Protein AF-A0A060M2L9-F1 (afdb_monomer)

Foldseek 3Di:
DDDFPKDWDKDWDADPQQRKIKMWIWIDTPPDTDIWIKIKDAPSSVVDDLVSCVVPVVVSVVVLLVVLCCVPVVDDQGMEMETEDDDPVLLPDPCNLVVVLVVLLVCVVVVHDKYKYKAWQPDVCSVSVVVSLVVVQWDWDQSDPVRNTITMTMHPDSPPNLVAHPDPLSVQLSVCVVVVNPLVFWFKKWWKKKAQAPVLQVVLCVLLVVVPWDWDWDQDPVVRIIIITTIDTDGSYPVGVVVVLVVSCVSSVVGPMDGDDMDTDDD

pLDDT: mean 82.18, std 11.87, range [34.0, 98.31]

Secondary structure (DSSP, 8-state):
-PPP--EEEEEEEE-TTT--EEEEEEEEETTEEEEEEEEEEEGGGGGS-GGGGTT-HHHHHHHHHHHHHHHHH----SEEEEE----HHHHTSTTHHHHHHHHHHHHHHTT--EEEEEEETTSTTHHHHHHHHHHTTEEEEE-TTTSTTEEEEEESS-----SS-SSHHHHHHHHHHHTT--TTSEEEEEEEEEESSHHHHHHHHHHHHHTT-EEEEEEETTTTEEEEEEEEEEE--HHHHHHHHHHHHHHHTTTT-EEEEEEE---

Organism: NCBI:txid1246626

InterPro domains:
  IPR009671 Regulator of ribonuclease activity B domain [PF06877] (167-263)
  IPR036701 RraB-like superfamily [G3DSA:3.30.70.970] (156-267)
  IPR036701 RraB-like superfamily [SSF89946] (154-266)

Nearest PDB structures (foldseek):
  7bfe-assembly1_E  TM=6.883E-01  e=8.509E-02  Thermus thermophilus HB8
  7b90-assembly1_E  TM=7.494E-01  e=2.124E-01  Thermus thermophilus HB8
  8q87-assembly1_A  TM=5.266E-01  e=3.822E-02  Gallus gallus
  8y0w-assembly1_CB  TM=4.767E-01  e=1.199E-01  Homo sapiens
  7r2z-assembly1_B  TM=3.765E-01  e=8.377E-01  Synechocystis sp. PCC 6803

Mean predicted aligned error: 13.53 Å

Solvent-accessible surface area (backbone atoms only — not comparable to full-atom values): 15218 Å² total; per-residue (Å²): 130,84,77,78,83,66,45,78,47,75,51,76,48,68,40,90,88,60,67,39,32,40,32,36,36,40,37,39,50,103,85,50,77,46,77,44,58,35,37,40,44,47,48,70,43,77,73,51,64,70,77,81,35,65,94,36,61,78,57,43,56,53,48,52,54,49,54,50,48,40,70,75,64,78,54,88,69,66,30,37,36,38,34,56,74,77,57,57,77,52,69,70,38,86,59,40,63,60,49,53,53,53,49,53,42,51,36,52,76,68,68,48,74,35,50,36,36,43,45,39,68,80,43,75,62,34,68,61,49,49,52,54,41,44,76,65,47,28,48,83,41,79,47,62,90,85,45,82,47,44,34,41,32,35,44,86,49,76,69,73,71,66,87,40,59,102,46,76,68,20,51,53,53,38,52,43,46,76,72,67,48,69,60,89,46,67,36,50,30,37,36,36,35,42,17,72,35,74,70,40,38,62,51,49,45,57,55,46,39,74,74,66,32,50,67,48,80,46,74,39,83,88,78,66,32,23,40,32,45,37,32,40,78,42,57,75,41,67,70,51,52,55,48,53,53,50,53,52,48,67,78,33,65,90,49,72,55,44,80,77,53,71,51,66,74,77,134

Radius of gyration: 25.02 Å; Cα contacts (8 Å, |Δi|>4): 419; chains: 1; bounding box: 54×38×75 Å

Sequence (267 aa):
MERSKQVFSYKTEVDPETEIIYGHVTMMTDRKAADVPYYVISDEVFAVDEDSFADKPGVNDLLGMLEFFYTESDRLLDTVVVFPQMRDDLIRMETFSDWLQQWQRYFYLSNVKDIGFIVSHTQPESERFCMILEELGFEEMLSSEEEQQSFYFYNVTYITPVDFPNDDDGAVLQSLKDSGVDMSKPREVEFILLCPNRRSARKVAKLVELEGYEVDVDEDEEHEEFVLVCKKVIHLTHAEIVKHQHDLEEITARYEVKIDGWGAMVD

Structure (mmCIF, N/CA/C/O backbone):
data_AF-A0A060M2L9-F1
#
_entry.id   AF-A0A060M2L9-F1
#
loop_
_atom_site.group_PDB
_atom_site.id
_atom_site.type_symbol
_atom_site.label_atom_id
_atom_site.label_alt_id
_atom_site.label_comp_id
_atom_site.label_asym_id
_atom_site.label_entity_id
_atom_site.label_seq_id
_atom_site.pdbx_PDB_ins_code
_atom_site.Cartn_x
_atom_site.Cartn_y
_atom_site.Cartn_z
_atom_site.occupancy
_atom_site.B_iso_or_equiv
_atom_site.auth_seq_id
_atom_site.auth_comp_id
_atom_site.auth_asym_id
_atom_site.auth_atom_id
_atom_site.pdbx_PDB_model_num
ATOM 1 N N . MET A 1 1 ? -13.336 19.118 8.382 1.00 34.00 1 MET A N 1
ATOM 2 C CA . MET A 1 1 ? -12.972 19.431 6.986 1.00 34.00 1 MET A CA 1
ATOM 3 C C . MET A 1 1 ? -13.048 18.102 6.260 1.00 34.00 1 MET A C 1
ATOM 5 O O . MET A 1 1 ? -12.279 17.222 6.616 1.00 34.00 1 MET A O 1
ATOM 9 N N . GLU A 1 2 ? -14.061 17.877 5.418 1.00 36.84 2 GLU A N 1
ATOM 10 C CA . GLU A 1 2 ? -14.190 16.605 4.687 1.00 36.84 2 GLU A CA 1
ATOM 11 C C . GLU A 1 2 ? -12.922 16.395 3.853 1.00 36.84 2 GLU A C 1
ATOM 13 O O . GLU A 1 2 ? -12.545 17.281 3.082 1.00 36.84 2 GLU A O 1
ATOM 18 N N . ARG A 1 3 ? -12.229 15.262 4.039 1.00 45.19 3 ARG A N 1
ATOM 19 C CA . ARG A 1 3 ? -11.152 14.859 3.129 1.00 45.19 3 ARG A CA 1
ATOM 20 C C . ARG A 1 3 ? -11.783 14.762 1.737 1.00 45.19 3 ARG A C 1
ATOM 22 O O . ARG A 1 3 ? -12.725 13.993 1.552 1.00 45.19 3 ARG A O 1
ATOM 29 N N . SER A 1 4 ? -11.310 15.579 0.792 1.00 51.75 4 SER A N 1
ATOM 30 C CA . SER A 1 4 ? -11.685 15.476 -0.623 1.00 51.75 4 SER A CA 1
ATOM 31 C C . SER A 1 4 ? -11.601 14.011 -1.040 1.00 51.75 4 SER A C 1
ATOM 33 O O . SER A 1 4 ? -10.583 13.351 -0.814 1.00 51.75 4 SER A O 1
ATOM 35 N N . LYS A 1 5 ? -12.698 13.481 -1.585 1.00 55.41 5 LYS A N 1
ATOM 36 C CA . LYS A 1 5 ? -12.791 12.079 -1.979 1.00 55.41 5 LYS A CA 1
ATOM 37 C C . LYS A 1 5 ? -12.033 11.914 -3.295 1.00 55.41 5 LYS A C 1
ATOM 39 O O . LYS A 1 5 ? -12.606 12.047 -4.371 1.00 55.41 5 LYS A O 1
ATOM 44 N N . GLN A 1 6 ? -10.728 11.696 -3.191 1.00 64.69 6 GLN A N 1
ATOM 45 C CA . GLN A 1 6 ? -9.869 11.387 -4.329 1.00 64.69 6 GLN A CA 1
ATOM 46 C C . GLN A 1 6 ? -10.270 10.021 -4.887 1.00 64.69 6 GLN A C 1
ATOM 48 O O . GLN A 1 6 ? -10.482 9.072 -4.130 1.00 64.69 6 GLN A O 1
ATOM 53 N N . VAL A 1 7 ? -10.414 9.929 -6.207 1.00 68.38 7 VAL A N 1
ATOM 54 C CA . VAL A 1 7 ? -10.809 8.685 -6.876 1.00 68.38 7 VAL A CA 1
ATOM 55 C C . VAL A 1 7 ? -9.737 8.308 -7.879 1.00 68.38 7 VAL A C 1
ATOM 57 O O . VAL A 1 7 ? -9.391 9.103 -8.751 1.00 68.38 7 VAL A O 1
ATOM 60 N N . PHE A 1 8 ? -9.249 7.078 -7.764 1.00 71.44 8 PHE A N 1
ATOM 61 C CA . PHE A 1 8 ? -8.336 6.469 -8.719 1.00 71.44 8 PHE A CA 1
ATOM 62 C C . PHE A 1 8 ? -9.098 5.454 -9.565 1.00 71.44 8 PHE A C 1
ATOM 64 O O . PHE A 1 8 ? -9.900 4.673 -9.054 1.00 71.44 8 PHE A O 1
ATOM 71 N N . SER A 1 9 ? -8.841 5.463 -10.864 1.00 76.19 9 SER A N 1
ATOM 72 C CA . SER A 1 9 ? -9.321 4.454 -11.807 1.00 76.19 9 SER A CA 1
ATOM 73 C C . SER A 1 9 ? -8.191 4.083 -12.753 1.00 76.19 9 SER A C 1
ATOM 75 O O . SER A 1 9 ? -7.245 4.852 -12.897 1.00 76.19 9 SER A O 1
ATOM 77 N N . TYR A 1 10 ? -8.261 2.911 -13.376 1.00 79.06 10 TYR A N 1
ATOM 78 C CA . TYR A 1 10 ? -7.225 2.457 -14.294 1.00 79.06 10 TYR A CA 1
ATOM 79 C C . TYR A 1 10 ? -7.822 1.859 -15.564 1.00 79.06 10 TYR A C 1
ATOM 81 O O . TYR A 1 10 ? -8.933 1.324 -15.565 1.00 79.06 10 TYR A O 1
ATOM 89 N N . LYS A 1 11 ? -7.061 1.960 -16.651 1.00 79.62 11 LYS A N 1
ATOM 90 C CA . LYS A 1 11 ? -7.340 1.334 -17.942 1.00 79.62 11 LYS A CA 1
ATOM 91 C C . LYS A 1 11 ? -6.069 0.667 -18.450 1.00 79.62 11 LYS A C 1
ATOM 93 O O . LYS A 1 11 ? -4.979 1.171 -18.203 1.00 79.62 11 LYS A O 1
ATOM 98 N N . THR A 1 12 ? -6.222 -0.426 -19.184 1.00 85.19 12 THR A N 1
ATOM 99 C CA . THR A 1 12 ? -5.111 -1.231 -19.693 1.00 85.19 12 THR A CA 1
ATOM 100 C C . THR A 1 12 ? -5.370 -1.648 -21.136 1.00 85.19 12 THR A C 1
ATOM 102 O O . THR A 1 12 ? -6.512 -1.931 -21.504 1.00 85.19 12 THR A O 1
ATOM 105 N N . GLU A 1 13 ? -4.314 -1.689 -21.938 1.00 84.88 13 GLU A N 1
ATOM 106 C CA . GLU A 1 13 ? -4.274 -2.158 -23.321 1.00 84.88 13 GLU A CA 1
ATOM 107 C C . GLU A 1 13 ? -3.021 -3.034 -23.504 1.00 84.88 13 GLU A C 1
ATOM 109 O O . GLU A 1 13 ? -2.015 -2.837 -22.825 1.00 84.88 13 GLU A O 1
ATOM 114 N N . VAL A 1 14 ? -3.095 -4.030 -24.388 1.00 85.38 14 VAL A N 1
ATOM 115 C CA . VAL A 1 14 ? -1.991 -4.962 -24.664 1.00 85.38 14 VAL A CA 1
ATOM 116 C C . VAL A 1 14 ? -1.534 -4.745 -26.093 1.00 85.38 14 VAL A C 1
ATOM 118 O O . VAL A 1 14 ? -2.365 -4.743 -27.006 1.00 85.38 14 VAL A O 1
ATOM 121 N N . ASP A 1 15 ? -0.232 -4.565 -26.282 1.00 82.12 15 ASP A N 1
ATOM 122 C CA . ASP A 1 15 ? 0.363 -4.553 -27.606 1.00 82.12 15 ASP A CA 1
ATOM 123 C C . ASP A 1 15 ? 0.435 -5.986 -28.156 1.00 82.12 15 ASP A C 1
ATOM 125 O O . ASP A 1 15 ? 1.057 -6.845 -27.535 1.00 82.12 15 ASP A O 1
ATOM 129 N N . PRO A 1 16 ? -0.211 -6.291 -29.291 1.00 79.06 16 PRO A N 1
ATOM 130 C CA . PRO A 1 16 ? -0.283 -7.658 -29.795 1.00 79.06 16 PRO A CA 1
ATOM 131 C C . PRO A 1 16 ? 1.017 -8.152 -30.443 1.00 79.06 16 PRO A C 1
ATOM 133 O O . PRO A 1 16 ? 1.130 -9.350 -30.686 1.00 79.06 16 PRO A O 1
ATOM 136 N N . GLU A 1 17 ? 1.950 -7.261 -30.788 1.00 79.94 17 GLU A N 1
ATOM 137 C CA . GLU A 1 17 ? 3.222 -7.628 -31.422 1.00 79.94 17 GLU A CA 1
ATOM 138 C C . GLU A 1 17 ? 4.310 -7.855 -30.380 1.00 79.94 17 GLU A C 1
ATOM 140 O O . GLU A 1 17 ? 5.119 -8.767 -30.523 1.00 79.94 17 GLU A O 1
ATOM 145 N N . THR A 1 18 ? 4.311 -7.034 -29.331 1.00 82.00 18 THR A N 1
ATOM 146 C CA . THR A 1 18 ? 5.383 -7.031 -28.332 1.00 82.00 18 THR A CA 1
ATOM 147 C C . THR A 1 18 ? 4.952 -7.584 -26.979 1.00 82.00 18 THR A C 1
ATOM 149 O O . THR A 1 18 ? 5.775 -7.656 -26.077 1.00 82.00 18 THR A O 1
ATOM 152 N N . GLU A 1 19 ? 3.660 -7.880 -26.803 1.00 82.31 19 GLU A N 1
ATOM 153 C CA . GLU A 1 19 ? 3.019 -8.318 -25.551 1.00 82.31 19 GLU A CA 1
ATOM 154 C C . GLU A 1 19 ? 3.192 -7.359 -24.359 1.00 82.31 19 GLU A C 1
ATOM 156 O O . GLU A 1 19 ? 2.760 -7.644 -23.241 1.00 82.31 19 GLU A O 1
ATOM 161 N N . ILE A 1 20 ? 3.730 -6.160 -24.609 1.00 86.38 20 ILE A N 1
ATOM 162 C CA . ILE A 1 20 ? 3.816 -5.096 -23.611 1.00 86.38 20 ILE A CA 1
ATOM 163 C C . ILE A 1 20 ? 2.404 -4.677 -23.238 1.00 86.38 20 ILE A C 1
ATOM 165 O O . ILE A 1 20 ? 1.577 -4.329 -24.086 1.00 86.38 20 ILE A O 1
ATOM 169 N N . ILE A 1 21 ? 2.151 -4.640 -21.939 1.00 86.38 21 ILE A N 1
ATOM 170 C CA . ILE A 1 21 ? 0.915 -4.100 -21.406 1.00 86.38 21 ILE A CA 1
ATOM 171 C C . ILE A 1 21 ? 1.163 -2.636 -21.078 1.00 86.38 21 ILE A C 1
ATOM 173 O O . ILE A 1 21 ? 2.023 -2.315 -20.263 1.00 86.38 21 ILE A O 1
ATOM 177 N N . TYR A 1 22 ? 0.383 -1.739 -21.663 1.00 85.56 22 TYR A N 1
ATOM 178 C CA . TYR A 1 22 ? 0.397 -0.331 -21.290 1.00 85.56 22 TYR A CA 1
ATOM 179 C C . TYR A 1 22 ? -0.933 0.033 -20.636 1.00 85.56 22 TYR A C 1
ATOM 181 O O . TYR A 1 22 ? -2.006 -0.434 -21.024 1.00 85.56 22 TYR A O 1
ATOM 189 N N . GLY A 1 23 ? -0.879 0.875 -19.618 1.00 84.19 23 GLY A N 1
ATOM 190 C CA . GLY A 1 23 ? -2.072 1.355 -18.959 1.00 84.19 23 GLY A CA 1
ATOM 191 C C . GLY A 1 23 ? -1.963 2.794 -18.510 1.00 84.19 23 GLY A C 1
ATOM 192 O O . GLY A 1 23 ? -0.919 3.434 -18.583 1.00 84.19 23 GLY A O 1
ATOM 193 N N . HIS A 1 24 ? -3.096 3.298 -18.047 1.00 85.00 24 HIS A N 1
ATOM 194 C CA . HIS A 1 24 ? -3.239 4.632 -17.500 1.00 85.00 24 HIS A CA 1
ATOM 195 C C . HIS A 1 24 ? -3.977 4.560 -16.180 1.00 85.00 24 HIS A C 1
ATOM 197 O O . HIS A 1 24 ? -5.050 3.959 -16.104 1.00 85.00 24 HIS A O 1
ATOM 203 N N . VAL A 1 25 ? -3.431 5.220 -15.168 1.00 83.00 25 VAL A N 1
ATOM 204 C CA . VAL A 1 25 ? -4.130 5.533 -13.928 1.00 83.00 25 VAL A CA 1
ATOM 205 C C . VAL A 1 25 ? -4.704 6.929 -14.053 1.00 83.00 25 VAL A C 1
ATOM 207 O O . VAL A 1 25 ? -3.962 7.905 -14.099 1.00 83.00 25 VAL A O 1
ATOM 210 N N . THR A 1 26 ? -6.024 7.036 -14.083 1.00 83.31 26 THR A N 1
ATOM 211 C CA . THR A 1 26 ? -6.709 8.321 -14.003 1.00 83.31 26 THR A CA 1
ATOM 212 C C . THR A 1 26 ? -6.986 8.638 -12.543 1.00 83.31 26 THR A C 1
ATOM 214 O O . THR A 1 26 ? -7.772 7.955 -11.876 1.00 83.31 26 THR A O 1
ATOM 217 N N . MET A 1 27 ? -6.369 9.708 -12.059 1.00 79.38 27 MET A N 1
ATOM 218 C CA . MET A 1 27 ? -6.607 10.272 -10.742 1.00 79.38 27 MET A CA 1
ATOM 219 C C . MET A 1 27 ? -7.508 11.499 -10.842 1.00 79.38 27 MET A C 1
ATOM 221 O O . MET A 1 27 ? -7.197 12.472 -11.531 1.00 79.38 27 MET A O 1
ATOM 225 N N . MET A 1 28 ? -8.618 11.469 -10.113 1.00 78.00 28 MET A N 1
ATOM 226 C CA . MET A 1 28 ? -9.571 12.566 -10.011 1.00 78.00 28 MET A CA 1
ATOM 227 C C . MET A 1 28 ? -9.392 13.288 -8.678 1.00 78.00 28 MET A C 1
ATOM 229 O O . MET A 1 28 ? -9.602 12.713 -7.609 1.00 78.00 28 MET A O 1
ATOM 233 N N . THR A 1 29 ? -9.049 14.572 -8.759 1.00 68.44 29 THR A N 1
ATOM 234 C CA . THR A 1 29 ? -9.087 15.515 -7.631 1.00 68.44 29 THR A CA 1
ATOM 235 C C . THR A 1 29 ? -10.236 16.501 -7.819 1.00 68.44 29 THR A C 1
ATOM 237 O O . THR A 1 29 ? -10.730 16.655 -8.938 1.00 68.44 29 THR A O 1
ATOM 240 N N . ASP A 1 30 ? -10.615 17.235 -6.766 1.00 65.06 30 ASP A N 1
ATOM 241 C CA . ASP A 1 30 ? -11.722 18.212 -6.761 1.00 65.06 30 ASP A CA 1
ATOM 242 C C . ASP A 1 30 ? -11.721 19.217 -7.931 1.00 65.06 30 ASP A C 1
ATOM 244 O O . ASP A 1 30 ? -12.729 19.885 -8.170 1.00 65.06 30 ASP A O 1
ATOM 248 N N . ARG A 1 31 ? -10.597 19.386 -8.648 1.00 62.88 31 ARG A N 1
ATOM 249 C CA . ARG A 1 31 ? -10.475 20.366 -9.737 1.00 62.88 31 ARG A CA 1
ATOM 250 C C . ARG A 1 31 ? -9.854 19.858 -11.039 1.00 62.88 31 ARG A C 1
ATOM 252 O O . ARG A 1 31 ? -9.973 20.585 -12.025 1.00 62.88 31 ARG A O 1
ATOM 259 N N . LYS A 1 32 ? -9.205 18.684 -11.086 1.00 73.94 32 LYS A N 1
ATOM 260 C CA . LYS A 1 32 ? -8.559 18.154 -12.307 1.00 73.94 32 LYS A CA 1
ATOM 261 C C . LYS A 1 32 ? -8.421 16.630 -12.300 1.00 73.94 32 LYS A C 1
ATOM 263 O O . LYS A 1 32 ? -8.154 16.035 -11.257 1.00 73.94 32 LYS A O 1
ATOM 268 N N . ALA A 1 33 ? -8.527 16.056 -13.497 1.00 79.75 33 ALA A N 1
ATOM 269 C CA . ALA A 1 33 ? -8.056 14.713 -13.801 1.00 79.75 33 ALA A CA 1
ATOM 270 C C . ALA A 1 33 ? -6.561 14.753 -14.156 1.00 79.75 33 ALA A C 1
ATOM 272 O O . ALA A 1 33 ? -6.089 15.693 -14.813 1.00 79.75 33 ALA A O 1
ATOM 273 N N . ALA A 1 34 ? -5.824 13.738 -13.731 1.00 80.50 34 ALA A N 1
ATOM 274 C CA . ALA A 1 34 ? -4.463 13.487 -14.165 1.00 80.50 34 ALA A CA 1
ATOM 275 C C . ALA A 1 34 ? -4.331 12.026 -14.568 1.00 80.50 34 ALA A C 1
ATOM 277 O O . ALA A 1 34 ? -4.719 11.151 -13.801 1.00 80.50 34 ALA A O 1
ATOM 278 N N . ASP A 1 35 ? -3.783 11.792 -15.755 1.00 82.69 35 ASP A N 1
ATOM 279 C CA . ASP A 1 35 ? -3.464 10.453 -16.226 1.00 82.69 35 ASP A CA 1
ATOM 280 C C . ASP A 1 35 ? -1.982 10.188 -15.991 1.00 82.69 35 ASP A C 1
ATOM 282 O O . ASP A 1 35 ? -1.125 10.998 -16.355 1.00 82.69 35 ASP A O 1
ATOM 286 N N . VAL A 1 36 ? -1.706 9.060 -15.354 1.00 83.88 36 VAL A N 1
ATOM 287 C CA . VAL A 1 36 ? -0.369 8.551 -15.082 1.00 83.88 36 VAL A CA 1
ATOM 288 C C . VAL A 1 36 ? -0.202 7.269 -15.889 1.00 83.88 36 VAL A C 1
ATOM 290 O O . VAL A 1 36 ? -0.881 6.283 -15.589 1.00 83.88 36 VAL A O 1
ATOM 293 N N . PRO A 1 37 ? 0.638 7.258 -16.933 1.00 86.12 37 PRO A N 1
ATOM 294 C CA . PRO A 1 37 ? 0.898 6.035 -17.675 1.00 86.12 37 PRO A CA 1
ATOM 295 C C . PRO A 1 37 ? 1.682 5.032 -16.819 1.00 86.12 37 PRO A C 1
ATOM 297 O O . PRO A 1 37 ? 2.422 5.416 -15.917 1.00 86.12 37 PRO A O 1
ATOM 300 N N . TYR A 1 38 ? 1.523 3.746 -17.113 1.00 88.12 38 TYR A N 1
ATOM 301 C CA . TYR A 1 38 ? 2.351 2.669 -16.578 1.00 88.12 38 TYR A CA 1
ATOM 302 C C . TYR A 1 38 ? 2.526 1.565 -17.626 1.00 88.12 38 TYR A C 1
ATOM 304 O O . TYR A 1 38 ? 1.681 1.406 -18.511 1.00 88.12 38 TYR A O 1
ATOM 312 N N . TYR A 1 39 ? 3.600 0.791 -17.506 1.00 89.25 39 TYR A N 1
ATOM 313 C CA . TYR A 1 39 ? 3.922 -0.326 -18.396 1.00 89.25 39 TYR A CA 1
ATOM 314 C C . TYR A 1 39 ? 4.136 -1.597 -17.582 1.00 89.25 39 TYR A C 1
ATOM 316 O O . TYR A 1 39 ? 4.757 -1.528 -16.530 1.00 89.25 39 TYR A O 1
ATOM 324 N N . VAL A 1 40 ? 3.647 -2.743 -18.052 1.00 87.75 40 VAL A N 1
ATOM 325 C CA . VAL A 1 40 ? 4.000 -4.068 -17.523 1.00 87.75 40 VAL A CA 1
ATOM 326 C C . VAL A 1 40 ? 4.818 -4.789 -18.582 1.00 87.75 40 VAL A C 1
ATOM 328 O O . VAL A 1 40 ? 4.367 -4.936 -19.720 1.00 87.75 40 VAL A O 1
ATOM 331 N N . ILE A 1 41 ? 6.021 -5.198 -18.199 1.00 87.25 41 ILE A N 1
ATOM 332 C CA . ILE A 1 41 ? 7.048 -5.745 -19.082 1.00 87.25 41 ILE A CA 1
ATOM 333 C C . ILE A 1 41 ? 7.472 -7.091 -18.499 1.00 87.25 41 ILE A C 1
ATOM 335 O O . ILE A 1 41 ? 7.954 -7.140 -17.368 1.00 87.25 41 ILE A O 1
ATOM 339 N N . SER A 1 42 ? 7.248 -8.178 -19.233 1.00 84.81 42 SER A N 1
ATOM 340 C CA . SER A 1 42 ? 7.768 -9.507 -18.891 1.00 84.81 42 SER A CA 1
ATOM 341 C C . SER A 1 42 ? 9.172 -9.708 -19.454 1.00 84.81 42 SER A C 1
ATOM 343 O O . SER A 1 42 ? 9.601 -8.989 -20.357 1.00 84.81 42 SER A O 1
ATOM 345 N N . ASP A 1 43 ? 9.875 -10.715 -18.945 1.00 80.12 43 ASP A N 1
ATOM 346 C CA . ASP A 1 43 ? 11.156 -11.164 -19.493 1.00 80.12 43 ASP A CA 1
ATOM 347 C C . ASP A 1 43 ? 11.076 -11.545 -20.984 1.00 80.12 43 ASP A C 1
ATOM 349 O O . ASP A 1 43 ? 12.010 -11.301 -21.748 1.00 80.12 43 ASP A O 1
ATOM 353 N N . GLU A 1 44 ? 9.930 -12.073 -21.420 1.00 81.31 44 GLU A N 1
ATOM 354 C CA . GLU A 1 44 ? 9.644 -12.413 -22.819 1.00 81.31 44 GLU A CA 1
ATOM 355 C C . GLU A 1 44 ? 9.758 -11.207 -23.766 1.00 81.31 44 GLU A C 1
ATOM 357 O O . GLU A 1 44 ? 10.143 -11.376 -24.924 1.00 81.31 44 GLU A O 1
ATOM 362 N N . VAL A 1 45 ? 9.504 -9.986 -23.280 1.00 82.94 45 VAL A N 1
ATOM 363 C CA . VAL A 1 45 ? 9.656 -8.755 -24.075 1.00 82.94 45 VAL A CA 1
ATOM 364 C C . VAL A 1 45 ? 11.115 -8.539 -24.480 1.00 82.94 45 VAL A C 1
ATOM 366 O O . VAL A 1 45 ? 11.368 -8.111 -25.603 1.00 82.94 45 VAL A O 1
ATOM 369 N N . PHE A 1 46 ? 12.082 -8.895 -23.625 1.00 76.94 46 PHE A N 1
ATOM 370 C CA . PHE A 1 46 ? 13.511 -8.787 -23.953 1.00 76.94 46 PHE A CA 1
ATOM 371 C C . PHE A 1 46 ? 13.959 -9.795 -25.024 1.00 76.94 46 PHE A C 1
ATOM 373 O O . PHE A 1 46 ? 15.063 -9.687 -25.549 1.00 76.94 46 PHE A O 1
ATOM 380 N N . ALA A 1 47 ? 13.126 -10.786 -25.365 1.00 79.38 47 ALA A N 1
ATOM 381 C CA . ALA A 1 47 ? 13.391 -11.709 -26.468 1.00 79.38 47 ALA A CA 1
ATOM 382 C C . ALA A 1 47 ? 12.875 -11.197 -27.829 1.00 79.38 47 ALA A C 1
ATOM 384 O O . ALA A 1 47 ? 13.151 -11.823 -28.857 1.00 79.38 47 ALA A O 1
ATOM 385 N N . VAL A 1 48 ? 12.114 -10.097 -27.849 1.00 82.81 48 VAL A N 1
ATOM 386 C CA . VAL A 1 48 ? 11.602 -9.457 -29.068 1.00 82.81 48 VAL A CA 1
ATOM 387 C C . VAL A 1 48 ? 12.697 -8.587 -29.696 1.00 82.81 48 VAL A C 1
ATOM 389 O O . VAL A 1 48 ? 13.478 -7.956 -28.995 1.00 82.81 48 VAL A O 1
ATOM 392 N N . ASP A 1 49 ? 12.761 -8.552 -31.030 1.00 81.25 49 ASP A N 1
ATOM 393 C CA . ASP A 1 49 ? 13.728 -7.722 -31.764 1.00 81.25 49 ASP A CA 1
ATOM 394 C C . ASP A 1 49 ? 13.469 -6.223 -31.513 1.00 81.25 49 ASP A C 1
ATOM 396 O O . ASP A 1 49 ? 12.317 -5.785 -31.620 1.00 81.25 49 ASP A O 1
ATOM 400 N N . GLU A 1 50 ? 14.523 -5.448 -31.225 1.00 77.81 50 GLU A N 1
ATOM 401 C CA . GLU A 1 50 ? 14.471 -3.993 -30.999 1.00 77.81 50 GLU A CA 1
ATOM 402 C C . GLU A 1 50 ? 13.722 -3.240 -32.110 1.00 77.81 50 GLU A C 1
ATOM 404 O O . GLU A 1 50 ? 12.995 -2.282 -31.830 1.00 77.81 50 GLU A O 1
ATOM 409 N N . ASP A 1 51 ? 13.820 -3.699 -33.365 1.00 83.31 51 ASP A N 1
ATOM 410 C CA . ASP A 1 51 ? 13.125 -3.093 -34.508 1.00 83.31 51 ASP A CA 1
ATOM 411 C C . ASP A 1 51 ? 11.591 -3.090 -34.328 1.00 83.31 51 ASP A C 1
ATOM 413 O O . ASP A 1 51 ? 10.895 -2.234 -34.883 1.00 83.31 51 ASP A O 1
ATOM 417 N N . SER A 1 52 ? 11.050 -3.988 -33.496 1.00 82.12 52 SER A N 1
ATOM 418 C CA . SER A 1 52 ? 9.620 -4.053 -33.141 1.00 82.12 52 SER A CA 1
ATOM 419 C C . SER A 1 52 ? 9.156 -2.850 -32.305 1.00 82.12 52 SER A C 1
ATOM 421 O O . SER A 1 52 ? 7.956 -2.591 -32.175 1.00 82.12 52 SER A O 1
ATOM 423 N N . PHE A 1 53 ? 10.100 -2.084 -31.750 1.00 83.81 53 PHE A N 1
ATOM 424 C CA . PHE A 1 53 ? 9.855 -0.888 -30.943 1.00 83.81 53 PHE A CA 1
ATOM 425 C C . PHE A 1 53 ? 10.278 0.409 -31.642 1.00 83.81 53 PHE A C 1
ATOM 427 O O . PHE A 1 53 ? 10.114 1.484 -31.062 1.00 83.81 53 PHE A O 1
ATOM 434 N N . ALA A 1 54 ? 10.764 0.348 -32.888 1.00 82.06 54 ALA A N 1
ATOM 435 C CA . ALA A 1 54 ? 11.332 1.498 -33.598 1.00 82.06 54 ALA A CA 1
ATOM 436 C C . ALA A 1 54 ? 10.373 2.704 -33.702 1.00 82.06 54 ALA A C 1
ATOM 438 O O . ALA A 1 54 ? 10.799 3.856 -33.613 1.00 82.06 54 ALA A O 1
ATOM 439 N N . ASP A 1 55 ? 9.065 2.453 -33.818 1.00 83.44 55 ASP A N 1
ATOM 440 C CA . ASP A 1 55 ? 8.032 3.496 -33.899 1.00 83.44 55 ASP A CA 1
ATOM 441 C C . ASP A 1 55 ? 7.548 4.000 -32.518 1.00 83.44 55 ASP A C 1
ATOM 443 O O . ASP A 1 55 ? 6.658 4.854 -32.434 1.00 83.44 55 ASP A O 1
ATOM 447 N N . LYS A 1 56 ? 8.124 3.496 -31.418 1.00 82.25 56 LYS A N 1
ATOM 448 C CA . LYS A 1 56 ? 7.746 3.793 -30.026 1.00 82.25 56 LYS A CA 1
ATOM 449 C C . LYS A 1 56 ? 8.962 4.282 -29.217 1.00 82.25 56 LYS A C 1
ATOM 451 O O . LYS A 1 56 ? 9.382 3.604 -28.281 1.00 82.25 56 LYS A O 1
ATOM 456 N N . PRO A 1 57 ? 9.505 5.480 -29.504 1.00 76.81 57 PRO A N 1
ATOM 457 C CA . PRO A 1 57 ? 10.754 5.953 -28.899 1.00 76.81 57 PRO A CA 1
ATOM 458 C C . PRO A 1 57 ? 10.724 5.963 -27.365 1.00 76.81 57 PRO A C 1
ATOM 460 O O . PRO A 1 57 ? 11.650 5.471 -26.743 1.00 76.81 57 PRO A O 1
ATOM 463 N N . GLY A 1 58 ? 9.620 6.395 -26.742 1.00 77.69 58 GLY A N 1
ATOM 464 C CA . GLY A 1 58 ? 9.517 6.393 -25.276 1.00 77.69 58 GLY A CA 1
ATOM 465 C C . GLY A 1 58 ? 9.459 4.998 -24.634 1.00 77.69 58 GLY A C 1
ATOM 466 O O . GLY A 1 58 ? 9.783 4.865 -23.460 1.00 77.69 58 GLY A O 1
ATOM 467 N N . VAL A 1 59 ? 9.047 3.967 -25.381 1.00 80.38 59 VAL A N 1
ATOM 468 C CA . VAL A 1 59 ? 9.112 2.566 -24.926 1.00 80.38 59 VAL A CA 1
ATOM 469 C C . VAL A 1 59 ? 10.522 2.022 -25.126 1.00 80.38 59 VAL A C 1
ATOM 471 O O . VAL A 1 59 ? 11.016 1.315 -24.260 1.00 80.38 59 VAL A O 1
ATOM 474 N N . ASN A 1 60 ? 11.179 2.386 -26.229 1.00 81.12 60 ASN A N 1
ATOM 475 C CA . ASN A 1 60 ? 12.559 1.995 -26.493 1.00 81.12 60 ASN A CA 1
ATOM 476 C C . ASN A 1 60 ? 13.516 2.547 -25.422 1.00 81.12 60 ASN A C 1
ATOM 478 O O . ASN A 1 60 ? 14.269 1.787 -24.825 1.00 81.12 60 ASN A O 1
ATOM 482 N N . ASP A 1 61 ? 13.395 3.836 -25.083 1.00 79.38 61 ASP A N 1
ATOM 483 C CA . ASP A 1 61 ? 14.186 4.465 -24.015 1.00 79.38 61 ASP A CA 1
ATOM 484 C C . ASP A 1 61 ? 13.993 3.735 -22.668 1.00 79.38 61 ASP A C 1
ATOM 486 O O . ASP A 1 61 ? 14.948 3.432 -21.958 1.00 79.38 61 ASP A O 1
ATOM 490 N N . LEU A 1 62 ? 12.740 3.402 -22.339 1.00 80.94 62 LEU A N 1
ATOM 491 C CA . LEU A 1 62 ? 12.368 2.636 -21.147 1.00 80.94 62 LEU A CA 1
ATOM 492 C C . LEU A 1 62 ? 13.004 1.234 -21.132 1.00 80.94 62 LEU A C 1
ATOM 494 O O . LEU A 1 62 ? 13.523 0.811 -20.100 1.00 80.94 62 LEU A O 1
ATOM 498 N N . LEU A 1 63 ? 12.949 0.508 -22.251 1.00 82.19 63 LEU A N 1
ATOM 499 C CA . LEU A 1 63 ? 13.516 -0.838 -22.361 1.00 82.19 63 LEU A CA 1
ATOM 500 C C . LEU A 1 63 ? 15.044 -0.818 -22.275 1.00 82.19 63 LEU A C 1
ATOM 502 O O . LEU A 1 63 ? 15.599 -1.657 -21.571 1.00 82.19 63 LEU A O 1
ATOM 506 N N . GLY A 1 64 ? 15.702 0.167 -22.892 1.00 80.50 64 GLY A N 1
ATOM 507 C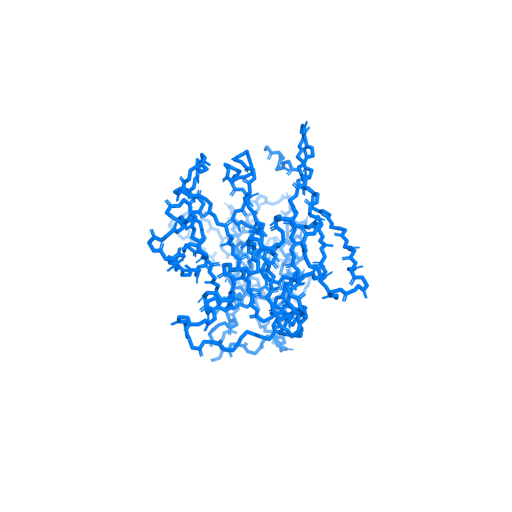 CA . GLY A 1 64 ? 17.151 0.348 -22.785 1.00 80.50 64 GLY A CA 1
ATOM 508 C C . GLY A 1 64 ? 17.607 0.556 -21.337 1.00 80.50 64 GLY A C 1
ATOM 509 O O . GLY A 1 64 ? 18.541 -0.103 -20.880 1.00 80.50 64 GLY A O 1
ATOM 510 N N . MET A 1 65 ? 16.887 1.384 -20.567 1.00 79.38 65 MET A N 1
ATOM 511 C CA . MET A 1 65 ? 17.166 1.571 -19.135 1.00 79.38 65 MET A CA 1
ATOM 512 C C . MET A 1 65 ? 17.015 0.266 -18.333 1.00 79.38 65 MET A C 1
ATOM 514 O O . MET A 1 65 ? 17.822 -0.016 -17.444 1.00 79.38 65 MET A O 1
ATOM 518 N N . LEU A 1 66 ? 15.995 -0.544 -18.637 1.00 78.50 66 LEU A N 1
ATOM 519 C CA . LEU A 1 66 ? 15.764 -1.827 -17.966 1.00 78.50 66 LEU A CA 1
ATOM 520 C C . LEU A 1 66 ? 16.810 -2.888 -18.332 1.00 78.50 66 LEU A C 1
ATOM 522 O O . LEU A 1 66 ? 17.275 -3.607 -17.448 1.00 78.50 66 LEU A O 1
ATOM 526 N N . GLU A 1 67 ? 17.188 -2.990 -19.606 1.00 78.62 67 GLU A N 1
ATOM 527 C CA . GLU A 1 67 ? 18.237 -3.903 -20.074 1.00 78.62 67 GLU A CA 1
ATOM 528 C C . GLU A 1 67 ? 19.582 -3.575 -19.415 1.00 78.62 67 GLU A C 1
ATOM 530 O O . GLU A 1 67 ? 20.299 -4.462 -18.934 1.00 78.62 67 GLU A O 1
ATOM 535 N N . PHE A 1 68 ? 19.902 -2.283 -19.329 1.00 76.69 68 PHE A N 1
ATOM 536 C CA . PHE A 1 68 ? 21.086 -1.811 -18.629 1.00 76.69 68 PHE A CA 1
ATOM 537 C C . PHE A 1 68 ? 21.062 -2.221 -17.152 1.00 76.69 68 PHE A C 1
ATOM 539 O O . PHE A 1 68 ? 22.007 -2.842 -16.659 1.00 76.69 68 PHE A O 1
ATOM 546 N N . PHE A 1 69 ? 19.951 -1.962 -16.458 1.00 74.75 69 PHE A N 1
ATOM 547 C CA . PHE A 1 69 ? 19.766 -2.373 -15.068 1.00 74.75 69 PHE A CA 1
ATOM 548 C C . PHE A 1 69 ? 19.929 -3.892 -14.873 1.00 74.75 69 PHE A C 1
ATOM 550 O O . PHE A 1 69 ? 20.567 -4.335 -13.913 1.00 74.75 69 PHE A O 1
ATOM 557 N N . TYR A 1 70 ? 19.380 -4.701 -15.782 1.00 73.31 70 TYR A N 1
ATOM 558 C CA . TYR A 1 70 ? 19.522 -6.158 -15.759 1.00 73.31 70 TYR A CA 1
ATOM 559 C C . TYR A 1 70 ? 20.995 -6.577 -15.872 1.00 73.31 70 TYR A C 1
ATOM 561 O O . TYR A 1 70 ? 21.456 -7.459 -15.147 1.00 73.31 70 TYR A O 1
ATOM 569 N N . THR A 1 71 ? 21.750 -5.895 -16.736 1.00 75.25 71 THR A N 1
ATOM 570 C CA . THR A 1 71 ? 23.180 -6.144 -16.951 1.00 75.25 71 THR A CA 1
ATOM 571 C C . THR A 1 71 ? 24.029 -5.798 -15.725 1.00 75.25 71 THR A C 1
ATOM 573 O O . THR A 1 71 ? 24.986 -6.512 -15.430 1.00 75.25 71 THR A O 1
ATOM 576 N N . GLU A 1 72 ? 23.706 -4.724 -14.999 1.00 72.06 72 GLU A N 1
ATOM 577 C CA . GLU A 1 72 ? 24.500 -4.286 -13.841 1.00 72.06 72 GLU A CA 1
ATOM 578 C C . GLU A 1 72 ? 24.142 -4.987 -12.525 1.00 72.06 72 GLU A C 1
ATOM 580 O O . GLU A 1 72 ? 25.002 -5.141 -11.655 1.00 72.06 72 GLU A O 1
ATOM 585 N N . SER A 1 73 ? 22.880 -5.384 -12.345 1.00 68.19 73 SER A N 1
ATOM 586 C CA . SER A 1 73 ? 22.382 -5.852 -11.045 1.00 68.19 73 SER A CA 1
ATOM 587 C C . SER A 1 73 ? 22.472 -7.368 -10.828 1.00 68.19 73 SER A C 1
ATOM 589 O O . SER A 1 73 ? 22.188 -7.823 -9.718 1.00 68.19 73 SER A O 1
ATOM 591 N N . ASP A 1 74 ? 22.842 -8.156 -11.848 1.00 65.12 74 ASP A N 1
ATOM 592 C CA . ASP A 1 74 ? 22.759 -9.632 -11.861 1.00 65.12 74 ASP A CA 1
ATOM 593 C C . ASP A 1 74 ? 21.356 -10.172 -11.464 1.00 65.12 74 ASP A C 1
ATOM 595 O O . ASP A 1 74 ? 21.200 -11.339 -11.085 1.00 65.12 74 ASP A O 1
ATOM 599 N N . ARG A 1 75 ? 20.308 -9.334 -11.517 1.00 68.06 75 ARG A N 1
ATOM 600 C CA . ARG A 1 75 ? 18.944 -9.707 -11.117 1.00 68.06 75 ARG A CA 1
ATOM 601 C C . ARG A 1 75 ? 18.194 -10.344 -12.272 1.00 68.06 75 ARG A C 1
ATOM 603 O O . ARG A 1 75 ? 18.239 -9.865 -13.395 1.00 68.06 75 ARG A O 1
ATOM 610 N N . LEU A 1 76 ? 17.434 -11.389 -11.958 1.00 68.31 76 LEU A N 1
ATOM 611 C CA . LEU A 1 76 ? 16.471 -11.988 -12.877 1.00 68.31 76 LEU A CA 1
ATOM 612 C C . LEU A 1 76 ? 15.110 -11.328 -12.635 1.00 68.31 76 LEU A C 1
ATOM 614 O O . LEU A 1 76 ? 14.475 -11.595 -11.617 1.00 68.31 76 LEU A O 1
ATOM 618 N N . LEU A 1 77 ? 14.705 -10.436 -13.537 1.00 72.50 77 LEU A N 1
ATOM 619 C CA . LEU A 1 77 ? 13.380 -9.817 -13.533 1.00 72.50 77 LEU A CA 1
ATOM 620 C C . LEU A 1 77 ? 12.431 -10.688 -14.359 1.00 72.50 77 LEU A C 1
ATOM 622 O O . LEU A 1 77 ? 12.659 -10.854 -15.551 1.00 72.50 77 LEU A O 1
ATOM 626 N N . ASP A 1 78 ? 11.371 -11.224 -13.750 1.00 76.38 78 ASP A N 1
ATOM 627 C CA . ASP A 1 78 ? 10.379 -12.023 -14.493 1.00 76.38 78 ASP A CA 1
ATOM 628 C C . ASP A 1 78 ? 9.263 -11.137 -15.071 1.00 76.38 78 ASP A C 1
ATOM 630 O O . ASP A 1 78 ? 8.761 -11.353 -16.172 1.00 76.38 78 ASP A O 1
ATOM 634 N N . THR A 1 79 ? 8.804 -10.144 -14.301 1.00 79.69 79 THR A N 1
ATOM 635 C CA . THR A 1 79 ? 7.799 -9.170 -14.744 1.00 79.69 79 THR A CA 1
ATOM 636 C C . THR A 1 79 ? 7.906 -7.897 -13.919 1.00 79.69 79 THR A C 1
ATOM 638 O O . THR A 1 79 ? 7.734 -7.930 -12.697 1.00 79.69 79 THR A O 1
ATOM 641 N N . VAL A 1 80 ? 8.123 -6.777 -14.602 1.00 81.81 80 VAL A N 1
ATOM 642 C CA . VAL A 1 80 ? 8.297 -5.450 -14.016 1.00 81.81 80 VAL A CA 1
ATOM 643 C C . VAL A 1 80 ? 7.109 -4.566 -14.357 1.00 81.81 80 VAL A C 1
ATOM 645 O O . VAL A 1 80 ? 6.649 -4.552 -15.499 1.00 81.81 80 VAL A O 1
ATOM 648 N N . VAL A 1 81 ? 6.640 -3.774 -13.395 1.00 85.19 81 VAL A N 1
ATOM 649 C CA . VAL A 1 81 ? 5.766 -2.634 -13.674 1.00 85.19 81 VAL A CA 1
ATOM 650 C C . VAL A 1 81 ? 6.545 -1.338 -13.568 1.00 85.19 81 VAL A C 1
ATOM 652 O O . VAL A 1 81 ? 7.089 -1.046 -12.508 1.00 85.19 81 VAL A O 1
ATOM 655 N N . VAL A 1 82 ? 6.558 -0.545 -14.637 1.00 86.00 82 VAL A N 1
ATOM 656 C CA . VAL A 1 82 ? 7.273 0.729 -14.687 1.00 86.00 82 VAL A CA 1
ATOM 657 C C . VAL A 1 82 ? 6.322 1.911 -14.778 1.00 86.00 82 VAL A C 1
ATOM 659 O O . VAL A 1 82 ? 5.464 1.974 -15.662 1.00 86.00 82 VAL A O 1
ATOM 662 N N . PHE A 1 83 ? 6.525 2.884 -13.892 1.00 84.25 83 PHE A N 1
ATOM 663 C CA . PHE A 1 83 ? 5.919 4.209 -13.986 1.00 84.25 83 PHE A CA 1
ATOM 664 C C . PHE A 1 83 ? 6.949 5.210 -14.518 1.00 84.25 83 PHE A C 1
ATOM 666 O O . PHE A 1 83 ? 7.934 5.491 -13.826 1.00 84.25 83 PHE A O 1
ATOM 673 N N . PRO A 1 84 ? 6.754 5.764 -15.725 1.00 78.81 84 PRO A N 1
ATOM 674 C CA . PRO A 1 84 ? 7.550 6.891 -16.192 1.00 78.81 84 PRO A CA 1
ATOM 675 C C . PRO A 1 84 ? 7.135 8.181 -15.459 1.00 78.81 84 PRO A C 1
ATOM 677 O O . PRO A 1 84 ? 6.157 8.197 -14.709 1.00 78.81 84 PRO A O 1
ATOM 680 N N . GLN A 1 85 ? 7.871 9.265 -15.724 1.00 79.56 85 GLN A N 1
ATOM 681 C CA . GLN A 1 85 ? 7.696 10.619 -15.176 1.00 79.56 85 GLN A CA 1
ATOM 682 C C . GLN A 1 85 ? 6.291 10.934 -14.632 1.00 79.56 85 GLN A C 1
ATOM 684 O O . GLN A 1 85 ? 5.299 11.003 -15.364 1.00 79.56 85 GLN A O 1
ATOM 689 N N . MET A 1 86 ? 6.232 11.197 -13.329 1.00 81.62 86 MET A N 1
ATOM 690 C CA . MET A 1 86 ? 5.022 11.645 -12.644 1.00 81.62 86 MET A CA 1
ATOM 691 C C . MET A 1 86 ? 4.822 13.141 -12.836 1.00 81.62 86 MET A C 1
ATOM 693 O O . MET A 1 86 ? 5.782 13.890 -12.933 1.00 81.62 86 MET A O 1
ATOM 697 N N . ARG A 1 87 ? 3.582 13.626 -12.830 1.00 84.50 87 ARG A N 1
ATOM 698 C CA . ARG A 1 87 ? 3.355 15.077 -12.845 1.00 84.50 87 ARG A CA 1
ATOM 699 C C . ARG A 1 87 ? 3.676 15.702 -11.487 1.00 84.50 87 ARG A C 1
ATOM 701 O O . ARG A 1 87 ? 3.236 15.206 -10.452 1.00 84.50 87 ARG A O 1
ATOM 708 N N . ASP A 1 88 ? 4.322 16.862 -11.505 1.00 86.75 88 ASP A N 1
ATOM 709 C CA . ASP A 1 88 ? 4.749 17.587 -10.299 1.00 86.75 88 ASP A CA 1
ATOM 710 C C . ASP A 1 88 ? 3.594 17.916 -9.342 1.00 86.75 88 ASP A C 1
ATOM 712 O O . ASP A 1 88 ? 3.757 17.926 -8.122 1.00 86.75 88 ASP A O 1
ATOM 716 N N . ASP A 1 89 ? 2.398 18.186 -9.875 1.00 84.62 89 ASP A N 1
ATOM 717 C CA . ASP A 1 89 ? 1.230 18.471 -9.046 1.00 84.62 89 ASP A CA 1
ATOM 718 C C . ASP A 1 89 ? 0.727 17.244 -8.276 1.00 84.62 89 ASP A C 1
ATOM 720 O O . ASP A 1 89 ? 0.150 17.422 -7.206 1.00 84.62 89 ASP A O 1
ATOM 724 N N . LEU A 1 90 ? 0.999 16.031 -8.773 1.00 83.19 90 LEU A N 1
ATOM 725 C CA . LEU A 1 90 ? 0.718 14.771 -8.081 1.00 83.19 90 LEU A CA 1
ATOM 726 C C . LEU A 1 90 ? 1.710 14.541 -6.949 1.00 83.19 90 LEU A C 1
ATOM 728 O O . LEU A 1 90 ? 1.294 14.316 -5.819 1.00 83.19 90 LEU A O 1
ATOM 732 N N . ILE A 1 91 ? 3.007 14.685 -7.234 1.00 87.06 91 ILE A N 1
ATOM 733 C CA . ILE A 1 91 ? 4.096 14.482 -6.262 1.00 87.06 91 ILE A CA 1
ATOM 734 C C . ILE A 1 91 ? 3.909 15.388 -5.034 1.00 87.06 91 ILE A C 1
ATOM 736 O O . ILE A 1 91 ? 4.239 15.027 -3.904 1.00 87.06 91 ILE A O 1
ATOM 740 N N . ARG A 1 92 ? 3.339 16.582 -5.239 1.00 84.88 92 ARG A N 1
ATOM 741 C CA . ARG A 1 92 ? 3.092 17.544 -4.162 1.00 84.88 92 ARG A CA 1
ATOM 742 C C . ARG A 1 92 ? 1.927 17.192 -3.244 1.00 84.88 92 ARG A C 1
ATOM 744 O O . ARG A 1 92 ? 1.835 17.794 -2.171 1.00 84.88 92 ARG A O 1
ATOM 751 N N . MET A 1 93 ? 1.051 16.272 -3.641 1.00 81.06 93 MET A N 1
ATOM 752 C CA . MET A 1 93 ? -0.103 15.885 -2.837 1.00 81.06 93 MET A CA 1
ATOM 753 C C . MET A 1 93 ? 0.329 15.125 -1.587 1.00 81.06 93 MET A C 1
ATOM 755 O O . MET A 1 93 ? 1.162 14.228 -1.653 1.00 81.06 93 MET A O 1
ATOM 759 N N . GLU A 1 94 ? -0.284 15.454 -0.448 1.00 75.38 94 GLU A N 1
ATOM 760 C CA . GLU A 1 94 ? -0.021 14.770 0.829 1.00 75.38 94 GLU A CA 1
ATOM 761 C C . GLU A 1 94 ? -0.301 13.263 0.737 1.00 75.38 94 GLU A C 1
ATOM 763 O O . GLU A 1 94 ? 0.438 12.459 1.287 1.00 75.38 94 GLU A O 1
ATOM 768 N N . THR A 1 95 ? -1.320 12.875 -0.031 1.00 73.44 95 THR A N 1
ATOM 769 C CA . THR A 1 95 ? -1.774 11.485 -0.193 1.00 73.44 95 THR A CA 1
ATOM 770 C C . THR A 1 95 ? -1.044 10.712 -1.294 1.00 73.44 95 THR A C 1
ATOM 772 O O . THR A 1 95 ? -1.397 9.569 -1.576 1.00 73.44 95 THR A O 1
ATOM 775 N N . PHE A 1 96 ? -0.053 11.308 -1.966 1.00 79.88 96 PHE A N 1
ATOM 776 C CA . PHE A 1 96 ? 0.644 10.634 -3.064 1.00 79.88 96 PHE A CA 1
ATOM 777 C C . PHE A 1 96 ? 1.437 9.410 -2.585 1.00 79.88 96 PHE A C 1
ATOM 779 O O . PHE A 1 96 ? 1.383 8.363 -3.227 1.00 79.88 96 PHE A O 1
ATOM 786 N N . SER A 1 97 ? 2.095 9.510 -1.423 1.00 79.56 97 SER A N 1
ATOM 787 C CA . SER A 1 97 ? 2.778 8.368 -0.797 1.00 79.56 97 SER A CA 1
ATOM 788 C C . SER A 1 97 ? 1.790 7.247 -0.450 1.00 79.56 97 SER A C 1
ATOM 790 O O . SER A 1 97 ? 2.018 6.093 -0.811 1.00 79.56 97 SER A O 1
ATOM 792 N N . ASP A 1 98 ? 0.632 7.586 0.132 1.00 76.69 98 ASP A N 1
ATOM 793 C CA . ASP A 1 98 ? -0.431 6.611 0.428 1.00 76.69 98 ASP A CA 1
ATOM 794 C C . ASP A 1 98 ? -0.917 5.893 -0.836 1.00 76.69 98 ASP A C 1
ATOM 796 O O . ASP A 1 98 ? -1.157 4.684 -0.833 1.00 76.69 98 ASP A O 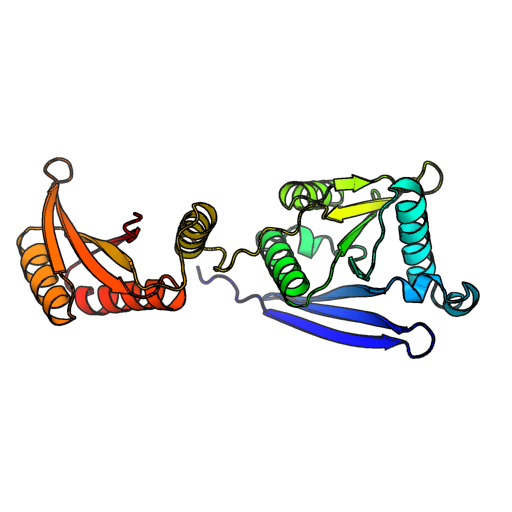1
ATOM 800 N N . TRP A 1 99 ? -1.064 6.634 -1.935 1.00 80.75 99 TRP A N 1
ATOM 801 C CA . TRP A 1 99 ? -1.463 6.062 -3.214 1.00 80.75 99 TRP A CA 1
ATOM 802 C C . TRP A 1 99 ? -0.408 5.098 -3.770 1.00 80.75 99 TRP A C 1
ATOM 804 O O . TRP A 1 99 ? -0.760 3.988 -4.176 1.00 80.75 99 TRP A O 1
ATOM 814 N N . LEU A 1 100 ? 0.873 5.483 -3.747 1.00 80.62 100 LEU A N 1
ATOM 815 C CA . LEU A 1 100 ? 1.973 4.614 -4.171 1.00 80.62 100 LEU A CA 1
ATOM 816 C C . LEU A 1 100 ? 2.007 3.319 -3.354 1.00 80.62 100 LEU A C 1
ATOM 818 O O . LEU A 1 100 ? 2.171 2.244 -3.928 1.00 80.62 100 LEU A O 1
ATOM 822 N N . GLN A 1 101 ? 1.793 3.395 -2.039 1.00 77.00 101 GLN A N 1
ATOM 823 C CA . GLN A 1 101 ? 1.697 2.214 -1.174 1.00 77.00 101 GLN A CA 1
ATOM 824 C C . GLN A 1 101 ? 0.516 1.313 -1.554 1.00 77.00 101 GLN A C 1
ATOM 826 O O . GLN A 1 101 ? 0.666 0.094 -1.664 1.00 77.00 101 GLN A O 1
ATOM 831 N N . GLN A 1 102 ? -0.662 1.893 -1.810 1.00 74.75 102 GLN A N 1
ATOM 832 C CA . GLN A 1 102 ? -1.838 1.131 -2.246 1.00 74.75 102 GLN A CA 1
ATOM 833 C C . GLN A 1 102 ? -1.610 0.424 -3.588 1.00 74.75 102 GLN A C 1
ATOM 835 O O . GLN A 1 102 ? -2.031 -0.721 -3.760 1.00 74.75 102 GLN A O 1
ATOM 840 N N . TRP A 1 103 ? -0.936 1.076 -4.537 1.00 77.69 103 TRP A N 1
ATOM 841 C CA . TRP A 1 103 ? -0.613 0.477 -5.833 1.00 77.69 103 TRP A CA 1
ATOM 842 C C . TRP A 1 103 ? 0.434 -0.627 -5.724 1.00 77.69 103 TRP A C 1
ATOM 844 O O . TRP A 1 103 ? 0.263 -1.688 -6.322 1.00 77.69 103 TRP A O 1
ATOM 854 N N . GLN A 1 104 ? 1.457 -0.443 -4.890 1.00 74.19 104 GLN A N 1
ATOM 855 C CA . GLN A 1 104 ? 2.412 -1.508 -4.583 1.00 74.19 104 GLN A CA 1
ATOM 856 C C . GLN A 1 104 ? 1.719 -2.739 -3.995 1.00 74.19 104 GLN A C 1
ATOM 858 O O . GLN A 1 104 ? 1.968 -3.860 -4.440 1.00 74.19 104 GLN A O 1
ATOM 863 N N . ARG A 1 105 ? 0.763 -2.534 -3.080 1.00 72.12 105 ARG A N 1
ATOM 864 C CA . ARG A 1 105 ? -0.089 -3.614 -2.567 1.00 72.12 105 ARG A CA 1
ATOM 865 C C . ARG A 1 105 ? -0.881 -4.296 -3.684 1.00 72.12 105 ARG A C 1
ATOM 867 O O . ARG A 1 105 ? -0.945 -5.522 -3.713 1.00 72.12 105 ARG A O 1
ATOM 874 N N . TYR A 1 106 ? -1.493 -3.534 -4.592 1.00 73.75 106 TYR A N 1
ATOM 875 C CA . TYR A 1 106 ? -2.245 -4.102 -5.715 1.00 73.75 106 TYR A CA 1
ATOM 876 C C . TYR A 1 106 ? -1.369 -5.004 -6.595 1.00 73.75 106 TYR A C 1
ATOM 878 O O . TYR A 1 106 ? -1.782 -6.114 -6.934 1.00 73.75 106 TYR A O 1
ATOM 886 N N . PHE A 1 107 ? -0.157 -4.566 -6.928 1.00 75.44 107 PHE A N 1
ATOM 887 C CA . PHE A 1 107 ? 0.781 -5.342 -7.736 1.00 75.44 107 PHE A CA 1
ATOM 888 C C . PHE A 1 107 ? 1.260 -6.603 -7.041 1.00 75.44 107 PHE A C 1
ATOM 890 O O . PHE A 1 107 ? 1.207 -7.676 -7.640 1.00 75.44 107 PHE A O 1
ATOM 897 N N . TYR A 1 108 ? 1.621 -6.493 -5.764 1.00 71.50 108 TYR A N 1
ATOM 898 C CA . TYR A 1 108 ? 1.965 -7.651 -4.953 1.00 71.50 108 TYR A CA 1
ATOM 899 C C . TYR A 1 108 ? 0.834 -8.694 -4.962 1.00 71.50 108 TYR A C 1
ATOM 901 O O . TYR A 1 108 ? 1.056 -9.865 -5.264 1.00 71.50 108 TYR A O 1
ATOM 909 N N . LEU A 1 109 ? -0.410 -8.263 -4.716 1.00 66.75 109 LEU A N 1
ATOM 910 C CA . LEU A 1 109 ? -1.584 -9.146 -4.748 1.00 66.75 109 LEU A CA 1
ATOM 911 C C . LEU A 1 109 ? -1.889 -9.696 -6.149 1.00 66.75 109 LEU A C 1
ATOM 913 O O . LEU A 1 109 ? -2.488 -10.763 -6.272 1.00 66.75 109 LEU A O 1
ATOM 917 N N . SER A 1 110 ? -1.468 -8.986 -7.195 1.00 70.25 110 SER A N 1
ATOM 918 C CA . SER A 1 110 ? -1.572 -9.412 -8.594 1.00 70.25 110 SER A CA 1
ATOM 919 C C . SER A 1 110 ? -0.404 -10.300 -9.034 1.00 70.25 110 SER A C 1
ATOM 921 O O . SER A 1 110 ? -0.327 -10.648 -10.210 1.00 70.25 110 SER A O 1
ATOM 923 N N . ASN A 1 111 ? 0.485 -10.687 -8.109 1.00 71.50 111 ASN A N 1
ATOM 924 C CA . ASN A 1 111 ? 1.667 -11.510 -8.366 1.00 71.50 111 ASN A CA 1
ATOM 925 C C . ASN A 1 111 ? 2.664 -10.869 -9.356 1.00 71.50 111 ASN A C 1
ATOM 927 O O . ASN A 1 111 ? 3.409 -11.571 -10.041 1.00 71.50 111 ASN A O 1
ATOM 931 N N . VAL A 1 112 ? 2.676 -9.535 -9.434 1.00 76.75 112 VAL A N 1
ATOM 932 C CA . VAL A 1 112 ? 3.724 -8.772 -10.122 1.00 76.75 112 VAL A CA 1
ATOM 933 C C . VAL A 1 112 ? 4.978 -8.811 -9.266 1.00 76.75 112 VAL A C 1
ATOM 935 O O . VAL A 1 112 ? 4.905 -8.577 -8.057 1.00 76.75 112 VAL A O 1
ATOM 938 N N . LYS A 1 113 ? 6.118 -9.112 -9.896 1.00 70.94 113 LYS A N 1
ATOM 939 C CA . LYS A 1 113 ? 7.339 -9.402 -9.157 1.00 70.94 113 LYS A CA 1
ATOM 940 C C . LYS A 1 113 ? 8.200 -8.182 -8.888 1.00 70.94 113 LYS A C 1
ATOM 942 O O . LYS A 1 113 ? 8.756 -8.089 -7.805 1.00 70.94 113 LYS A O 1
ATOM 947 N N . ASP A 1 114 ? 8.255 -7.229 -9.797 1.00 78.00 114 ASP A N 1
ATOM 948 C CA . ASP A 1 114 ? 9.115 -6.069 -9.618 1.00 78.00 114 ASP A CA 1
ATOM 949 C C . ASP A 1 114 ? 8.355 -4.799 -9.980 1.00 78.00 114 ASP A C 1
ATOM 951 O O . ASP A 1 114 ? 7.529 -4.774 -10.894 1.00 78.00 114 ASP A O 1
ATOM 955 N N . ILE A 1 115 ? 8.602 -3.731 -9.230 1.00 79.62 115 ILE A N 1
ATOM 956 C CA . ILE A 1 115 ? 8.027 -2.414 -9.497 1.00 79.62 115 ILE A CA 1
ATOM 957 C C . ILE A 1 115 ? 9.189 -1.441 -9.608 1.00 79.62 115 ILE A C 1
ATOM 959 O O . ILE A 1 115 ? 10.044 -1.390 -8.721 1.00 79.62 115 ILE A O 1
ATOM 963 N N . GLY A 1 116 ? 9.194 -0.688 -10.701 1.00 82.00 116 GLY A N 1
ATOM 964 C CA . GLY A 1 116 ? 10.208 0.290 -11.045 1.00 82.00 116 GLY A CA 1
ATOM 965 C C . GLY A 1 116 ? 9.624 1.678 -11.298 1.00 82.00 116 GLY A C 1
ATOM 966 O O . GLY A 1 116 ? 8.494 1.839 -11.768 1.00 82.00 116 GLY A O 1
ATOM 967 N N . PHE A 1 117 ? 10.427 2.695 -11.021 1.00 85.06 117 PHE A N 1
ATOM 968 C CA . PHE A 1 117 ? 10.162 4.092 -11.329 1.00 85.06 117 PHE A CA 1
ATOM 969 C C . PHE A 1 117 ? 11.334 4.647 -12.122 1.00 85.06 117 PHE A C 1
ATOM 971 O O . PHE A 1 117 ? 12.477 4.578 -11.676 1.00 85.06 117 PHE A O 1
ATOM 978 N N . ILE A 1 118 ? 11.042 5.235 -13.281 1.00 80.19 118 ILE A N 1
ATOM 979 C CA . ILE A 1 118 ? 12.032 6.014 -14.026 1.00 80.19 118 ILE A CA 1
ATOM 980 C C . ILE A 1 118 ? 11.789 7.471 -13.719 1.00 80.19 118 ILE A C 1
ATOM 982 O O . ILE A 1 118 ? 10.720 8.021 -14.006 1.00 80.19 118 ILE A O 1
ATOM 986 N N . VAL A 1 119 ? 12.804 8.103 -13.151 1.00 78.38 119 VAL A N 1
ATOM 987 C CA . VAL A 1 119 ? 12.715 9.489 -12.728 1.00 78.38 119 VAL A CA 1
ATOM 988 C C . VAL A 1 119 ? 13.828 10.269 -13.397 1.00 78.38 119 VAL A C 1
ATOM 990 O O . VAL A 1 119 ? 14.987 9.862 -13.419 1.00 78.38 119 VAL A O 1
ATOM 993 N N . SER A 1 120 ? 13.459 11.414 -13.961 1.00 77.19 120 SER A N 1
ATOM 994 C CA . SER A 1 120 ? 14.426 12.325 -14.558 1.00 77.19 120 SER A CA 1
ATOM 995 C C . SER A 1 120 ? 14.948 13.300 -13.504 1.00 77.19 120 SER A C 1
ATOM 997 O O . SER A 1 120 ? 14.156 13.996 -12.870 1.00 77.19 120 SER A O 1
ATOM 999 N N . HIS A 1 121 ? 16.270 13.451 -13.370 1.00 75.12 121 HIS A N 1
ATOM 1000 C CA . HIS A 1 121 ? 16.883 14.488 -12.525 1.00 75.12 121 HIS A CA 1
ATOM 1001 C C . HIS A 1 121 ? 16.478 15.902 -12.953 1.00 75.12 121 HIS A C 1
ATOM 1003 O O . HIS A 1 121 ? 16.428 16.816 -12.132 1.00 75.12 121 HIS A O 1
ATOM 1009 N N . THR A 1 122 ? 16.181 16.092 -14.241 1.00 77.12 122 THR A N 1
ATOM 1010 C CA . THR A 1 122 ? 15.769 17.396 -14.781 1.00 77.12 122 THR A CA 1
ATOM 1011 C C . THR A 1 122 ? 14.318 17.746 -14.464 1.00 77.12 122 THR A C 1
ATOM 1013 O O . THR A 1 122 ? 13.905 18.892 -14.664 1.00 77.12 122 THR A O 1
ATOM 1016 N N . GLN A 1 123 ? 13.545 16.783 -13.958 1.00 78.06 123 GLN A N 1
ATOM 10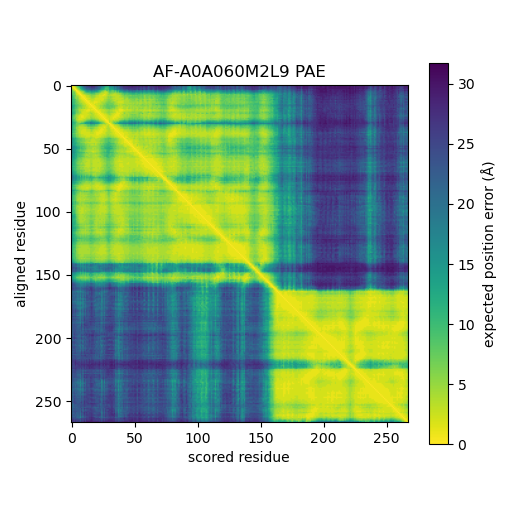17 C CA . GLN A 1 123 ? 12.166 17.011 -13.582 1.00 78.06 123 GLN A CA 1
ATOM 1018 C C . GLN A 1 123 ? 12.090 17.913 -12.337 1.00 78.06 123 GLN A C 1
ATOM 1020 O O . GLN A 1 123 ? 12.801 17.674 -11.356 1.00 78.06 123 GLN A O 1
ATOM 1025 N N . PRO A 1 124 ? 11.211 18.930 -12.321 1.00 81.12 124 PRO A N 1
ATOM 1026 C CA . PRO A 1 124 ? 10.886 19.624 -11.083 1.00 81.12 124 PRO A CA 1
ATOM 1027 C C . PRO A 1 124 ? 10.335 18.634 -10.041 1.00 81.12 124 PRO A C 1
ATOM 1029 O O . PRO A 1 124 ? 9.588 17.727 -10.377 1.00 81.12 124 PRO A O 1
ATOM 1032 N N . GLU A 1 125 ? 10.684 18.808 -8.764 1.00 89.88 125 GLU A N 1
ATOM 1033 C CA . GLU A 1 125 ? 10.322 17.881 -7.671 1.00 89.88 125 GLU A CA 1
ATOM 1034 C C . GLU A 1 125 ? 10.963 16.479 -7.737 1.00 89.88 125 GLU A C 1
ATOM 1036 O O . GLU A 1 125 ? 10.593 15.630 -6.925 1.00 89.88 125 GLU A O 1
ATOM 1041 N N . SER A 1 126 ? 11.940 16.231 -8.621 1.00 84.88 126 SER A N 1
ATOM 1042 C CA . SER A 1 126 ? 12.654 14.944 -8.694 1.00 84.88 126 SER A CA 1
ATOM 1043 C C . SER A 1 126 ? 13.239 14.527 -7.341 1.00 84.88 126 SER A C 1
ATOM 1045 O O . SER A 1 126 ? 12.982 13.415 -6.897 1.00 84.88 126 SER A O 1
ATOM 1047 N N . GLU A 1 127 ? 13.910 15.438 -6.628 1.00 87.44 127 GLU A N 1
ATOM 1048 C CA . GLU A 1 127 ? 14.448 15.197 -5.276 1.00 87.44 127 GLU A CA 1
ATOM 1049 C C . GLU A 1 127 ? 13.363 14.742 -4.289 1.00 87.44 127 GLU A C 1
ATOM 1051 O O . GLU A 1 127 ? 13.531 13.755 -3.578 1.00 87.44 127 GLU A O 1
ATOM 1056 N N . ARG A 1 128 ? 12.213 15.428 -4.273 1.00 88.44 128 ARG A N 1
ATOM 1057 C CA . ARG A 1 128 ? 11.093 15.065 -3.396 1.00 88.44 128 ARG A CA 1
ATOM 1058 C C . ARG A 1 128 ? 10.528 13.699 -3.763 1.00 88.44 128 ARG A C 1
ATOM 1060 O O . ARG A 1 128 ? 10.155 12.941 -2.873 1.00 88.44 128 ARG A O 1
ATOM 1067 N N . PHE A 1 129 ? 10.431 13.395 -5.054 1.00 88.56 129 PHE A N 1
ATOM 1068 C CA . PHE A 1 129 ? 9.950 12.095 -5.491 1.00 88.56 129 PHE A CA 1
ATOM 1069 C C . PHE A 1 129 ? 10.916 10.975 -5.086 1.00 88.56 129 PHE A C 1
ATOM 1071 O O . PHE A 1 129 ? 10.451 9.969 -4.562 1.00 88.56 129 PHE A O 1
ATOM 1078 N N . CYS A 1 130 ? 12.232 11.185 -5.217 1.00 86.81 130 CYS A N 1
ATOM 1079 C CA . CYS A 1 130 ? 13.257 10.248 -4.737 1.00 86.81 130 CYS A CA 1
ATOM 1080 C C . CYS A 1 130 ? 13.101 9.972 -3.246 1.00 86.81 130 CYS A C 1
ATOM 1082 O O . CYS A 1 130 ? 13.009 8.816 -2.861 1.00 86.81 130 CYS A O 1
ATOM 1084 N N . MET A 1 131 ? 12.967 11.020 -2.425 1.00 86.44 131 MET A N 1
ATOM 1085 C CA . MET A 1 131 ? 12.766 10.860 -0.980 1.00 86.44 131 MET A CA 1
ATOM 1086 C C . MET A 1 131 ? 11.544 9.990 -0.660 1.00 86.44 131 MET A C 1
ATOM 1088 O O . MET A 1 131 ? 11.620 9.114 0.194 1.00 86.44 131 MET A O 1
ATOM 1092 N N . ILE A 1 132 ? 10.422 10.200 -1.361 1.00 86.19 132 ILE A N 1
ATOM 1093 C CA . ILE A 1 132 ? 9.219 9.373 -1.182 1.00 86.19 132 ILE A CA 1
ATOM 1094 C C . ILE A 1 132 ? 9.506 7.919 -1.575 1.00 86.19 132 ILE A C 1
ATOM 1096 O O . ILE A 1 132 ? 9.097 7.008 -0.867 1.00 86.19 132 ILE A O 1
ATOM 1100 N N . LEU A 1 133 ? 10.194 7.680 -2.692 1.00 85.81 133 LEU A N 1
ATOM 1101 C CA . LEU A 1 133 ? 10.527 6.326 -3.139 1.00 85.81 133 LEU A CA 1
ATOM 1102 C C . LEU A 1 133 ? 11.479 5.617 -2.159 1.00 85.81 133 LEU A C 1
ATOM 1104 O O . LEU A 1 133 ? 11.236 4.462 -1.815 1.00 85.81 133 LEU A O 1
ATOM 1108 N N . GLU A 1 134 ? 12.491 6.310 -1.642 1.00 84.31 134 GLU A N 1
ATOM 1109 C CA . GLU A 1 134 ? 13.404 5.796 -0.612 1.00 84.31 134 GLU A CA 1
ATOM 1110 C C . GLU A 1 134 ? 12.667 5.447 0.690 1.00 84.31 134 GLU A C 1
ATOM 1112 O O . GLU A 1 134 ? 12.866 4.366 1.244 1.00 84.31 134 GLU A O 1
ATOM 1117 N N . GLU A 1 135 ? 11.763 6.316 1.161 1.00 82.31 135 GLU A N 1
ATOM 1118 C CA . GLU A 1 135 ? 10.909 6.052 2.333 1.00 82.31 135 GLU A CA 1
ATOM 1119 C C . GLU A 1 135 ? 10.023 4.811 2.143 1.00 82.31 135 GLU A C 1
ATOM 1121 O O . GLU A 1 135 ? 9.703 4.116 3.109 1.00 82.31 135 GLU A O 1
ATOM 1126 N N . LEU A 1 136 ? 9.647 4.512 0.896 1.00 77.44 136 LEU A N 1
ATOM 1127 C CA . LEU A 1 136 ? 8.870 3.332 0.513 1.00 77.44 136 LEU A CA 1
ATOM 1128 C C . LEU A 1 136 ? 9.728 2.083 0.251 1.00 77.44 136 LEU A C 1
ATOM 1130 O O . LEU A 1 136 ? 9.178 1.038 -0.103 1.00 77.44 136 LEU A O 1
ATOM 1134 N N . GLY A 1 137 ? 11.047 2.169 0.444 1.00 78.31 137 GLY A N 1
ATOM 1135 C CA . GLY A 1 137 ? 11.976 1.044 0.333 1.00 78.31 137 GLY A CA 1
ATOM 1136 C C . GLY A 1 137 ? 12.539 0.799 -1.068 1.00 78.31 137 GLY A C 1
ATOM 1137 O O . GLY A 1 137 ? 13.096 -0.271 -1.311 1.00 78.31 137 GLY A O 1
ATOM 1138 N N . PHE A 1 138 ? 12.404 1.756 -1.989 1.00 83.06 138 PHE A N 1
ATOM 1139 C CA . PHE A 1 138 ? 13.049 1.671 -3.298 1.00 83.06 138 PHE A CA 1
ATOM 1140 C C . PHE A 1 138 ? 14.513 2.087 -3.194 1.00 83.06 138 PHE A C 1
ATOM 1142 O O . PHE A 1 138 ? 14.853 3.046 -2.503 1.00 83.06 138 PHE A O 1
ATOM 1149 N N . GLU A 1 139 ? 15.370 1.388 -3.928 1.00 81.31 139 GLU A N 1
ATOM 1150 C CA . GLU A 1 139 ? 16.791 1.709 -4.026 1.00 81.31 139 GLU A CA 1
ATOM 1151 C C . GLU A 1 139 ? 17.066 2.474 -5.324 1.00 81.31 139 GLU A C 1
ATOM 1153 O O . GLU A 1 139 ? 16.583 2.087 -6.393 1.00 81.31 139 GLU A O 1
ATOM 1158 N N . GLU A 1 140 ? 17.841 3.557 -5.225 1.00 81.75 140 GLU A N 1
ATOM 1159 C CA . GLU A 1 140 ? 18.326 4.317 -6.379 1.00 81.75 140 GLU A CA 1
ATOM 1160 C C . GLU A 1 140 ? 19.410 3.525 -7.115 1.00 81.75 140 GLU A C 1
ATOM 1162 O O . GLU A 1 140 ? 20.388 3.087 -6.503 1.00 81.75 140 GLU A O 1
ATOM 1167 N N . MET A 1 141 ? 19.277 3.393 -8.435 1.00 77.12 141 MET A N 1
ATOM 1168 C CA . MET A 1 141 ? 20.328 2.874 -9.309 1.00 77.12 141 MET A CA 1
ATOM 1169 C C . MET A 1 141 ? 20.537 3.829 -10.483 1.00 77.12 141 MET A C 1
ATOM 1171 O O . MET A 1 141 ? 19.595 4.217 -11.180 1.00 77.12 141 MET A O 1
ATOM 1175 N N . LEU A 1 142 ? 21.792 4.223 -10.690 1.00 65.62 142 LEU A N 1
ATOM 1176 C CA . LEU A 1 142 ? 22.183 5.152 -11.747 1.00 65.62 142 LEU A CA 1
ATOM 1177 C C . LEU A 1 142 ? 22.121 4.459 -13.109 1.00 65.62 142 LEU A C 1
ATOM 1179 O O . LEU A 1 142 ? 22.673 3.375 -13.267 1.00 65.62 142 LEU A O 1
ATOM 1183 N N . SER A 1 143 ? 21.531 5.110 -14.113 1.00 62.09 143 SER A N 1
ATOM 1184 C CA . SER A 1 143 ? 21.562 4.617 -15.490 1.00 62.09 143 SER A CA 1
ATOM 1185 C C . SER A 1 143 ? 22.801 5.155 -16.226 1.00 62.09 143 SER A C 1
ATOM 1187 O O . SER A 1 143 ? 22.738 6.004 -17.100 1.00 62.09 143 SER A O 1
ATOM 1189 N N . SER A 1 144 ? 23.989 4.663 -15.861 1.00 58.22 144 SER A N 1
ATOM 1190 C CA . SER A 1 144 ? 25.287 4.989 -16.495 1.00 58.22 144 SER A CA 1
ATOM 1191 C C . SER A 1 144 ? 25.732 6.475 -16.490 1.00 58.22 144 SER A C 1
ATOM 1193 O O . SER A 1 144 ? 24.971 7.414 -16.272 1.00 58.22 144 SER A O 1
ATOM 1195 N N . GLU A 1 145 ? 27.015 6.721 -16.785 1.00 56.41 145 GLU A N 1
ATOM 1196 C CA . GLU A 1 145 ? 27.527 8.083 -17.027 1.00 56.41 145 GLU A CA 1
ATOM 1197 C C . GLU A 1 145 ? 27.109 8.663 -18.396 1.00 56.41 145 GLU A C 1
ATOM 1199 O O . GLU A 1 145 ? 27.348 9.849 -18.631 1.00 56.41 145 GLU A O 1
ATOM 1204 N N . GLU A 1 146 ? 26.512 7.873 -19.301 1.00 55.25 146 GLU A N 1
ATOM 1205 C CA . GLU A 1 146 ? 26.075 8.325 -20.633 1.00 55.25 146 GLU A CA 1
ATOM 1206 C C . GLU A 1 146 ? 24.642 8.897 -20.621 1.00 55.25 146 GLU A C 1
ATOM 1208 O O . GLU A 1 146 ? 24.364 9.841 -21.365 1.00 55.25 146 GLU A O 1
ATOM 1213 N N . GLU A 1 147 ? 23.762 8.448 -19.717 1.00 57.22 147 GLU A N 1
ATOM 1214 C CA . GLU A 1 147 ? 22.365 8.911 -19.612 1.00 57.22 147 GLU A CA 1
ATOM 1215 C C . GLU A 1 147 ? 22.128 9.916 -18.466 1.00 57.22 147 GLU A C 1
ATOM 1217 O O . GLU A 1 147 ? 21.099 9.850 -17.800 1.00 57.22 147 GLU A O 1
ATOM 1222 N N . GLN A 1 148 ? 23.052 10.869 -18.249 1.00 55.34 148 GLN A N 1
ATOM 1223 C CA . GLN A 1 148 ? 23.181 11.804 -17.093 1.00 55.34 148 GLN A CA 1
ATOM 1224 C C . GLN A 1 148 ? 21.953 12.659 -16.665 1.00 55.34 148 GLN A C 1
ATOM 1226 O O . GLN A 1 148 ? 22.105 13.694 -16.012 1.00 55.34 148 GLN A O 1
ATOM 1231 N N . GLN A 1 149 ? 20.730 12.315 -17.051 1.00 62.16 149 GLN A N 1
ATOM 1232 C CA . GLN A 1 149 ? 19.502 13.047 -16.776 1.00 62.16 149 GLN A CA 1
ATOM 1233 C C . GLN A 1 149 ? 18.382 12.185 -16.182 1.00 62.16 149 GLN A C 1
ATOM 1235 O O . GLN A 1 149 ? 17.340 12.766 -15.865 1.00 62.16 149 GLN A O 1
ATOM 1240 N N . SER A 1 150 ? 18.565 10.871 -15.994 1.00 68.06 150 SER A N 1
ATOM 1241 C CA . SER A 1 150 ? 17.576 9.987 -15.352 1.00 68.06 150 SER A CA 1
ATOM 1242 C C . SER A 1 150 ? 18.229 8.881 -14.515 1.00 68.06 150 SER A C 1
ATOM 1244 O O . SER A 1 150 ? 19.420 8.627 -14.637 1.00 68.06 150 SER A O 1
ATOM 1246 N N . PHE A 1 151 ? 17.445 8.261 -13.639 1.00 73.62 151 PHE A N 1
ATOM 1247 C CA . PHE A 1 151 ? 17.823 7.107 -12.822 1.00 73.62 151 PHE A CA 1
ATOM 1248 C C . PHE A 1 151 ? 16.613 6.187 -12.653 1.00 73.62 151 PHE A C 1
ATOM 1250 O O . PHE A 1 151 ? 15.457 6.592 -12.850 1.00 73.62 151 PHE A O 1
ATOM 1257 N N . TYR A 1 152 ? 16.895 4.941 -12.286 1.00 75.12 152 TYR A N 1
ATOM 1258 C CA . TYR A 1 152 ? 15.902 3.898 -12.091 1.00 75.12 152 TYR A CA 1
ATOM 1259 C C . TYR A 1 152 ? 15.818 3.543 -10.607 1.00 75.12 152 TYR A C 1
ATOM 1261 O O . TYR A 1 152 ? 16.788 3.095 -10.000 1.00 75.12 152 TYR A O 1
ATOM 1269 N N . PHE A 1 153 ? 14.645 3.757 -10.018 1.00 78.00 153 PHE A N 1
ATOM 1270 C CA . PHE A 1 153 ? 14.312 3.285 -8.680 1.00 78.00 153 PHE A CA 1
ATOM 1271 C C . PHE A 1 153 ? 13.554 1.980 -8.788 1.00 78.00 153 PHE A C 1
ATOM 1273 O O . PHE A 1 153 ? 12.631 1.859 -9.589 1.00 78.00 153 PHE A O 1
ATOM 1280 N N . TYR A 1 154 ? 13.875 1.022 -7.938 1.00 79.56 154 TYR A N 1
ATOM 1281 C CA . TYR A 1 154 ? 13.196 -0.263 -7.941 1.00 79.56 154 TYR A CA 1
ATOM 1282 C C . TYR A 1 154 ? 13.099 -0.818 -6.532 1.00 79.56 154 TYR A C 1
ATOM 1284 O O . TYR A 1 154 ? 13.921 -0.506 -5.668 1.00 79.56 154 TYR A O 1
ATOM 1292 N N . ASN A 1 155 ? 12.057 -1.605 -6.285 1.00 72.81 155 ASN A N 1
ATOM 1293 C CA . ASN A 1 155 ? 11.828 -2.138 -4.956 1.00 72.81 155 ASN A CA 1
ATOM 1294 C C . ASN A 1 155 ? 12.450 -3.529 -4.797 1.00 72.81 155 ASN A C 1
ATOM 1296 O O . ASN A 1 155 ? 12.048 -4.475 -5.469 1.00 72.81 155 ASN A O 1
ATOM 1300 N N . VAL A 1 156 ? 13.407 -3.659 -3.877 1.00 61.84 156 VAL A N 1
ATOM 1301 C CA . VAL A 1 156 ? 14.054 -4.939 -3.534 1.00 61.84 156 VAL A CA 1
ATOM 1302 C C . VAL A 1 156 ? 13.309 -5.703 -2.445 1.00 61.84 156 VAL A C 1
ATOM 1304 O O . VAL A 1 156 ? 13.526 -6.899 -2.256 1.00 61.84 156 VAL A O 1
ATOM 1307 N N . THR A 1 157 ? 12.442 -5.002 -1.723 1.00 55.56 157 THR A N 1
ATOM 1308 C CA . THR A 1 157 ? 11.654 -5.519 -0.617 1.00 55.56 157 THR A CA 1
ATOM 1309 C C . THR A 1 157 ? 10.212 -5.200 -0.939 1.00 55.56 157 THR A C 1
ATOM 1311 O O . THR A 1 157 ? 9.792 -4.071 -0.715 1.00 55.56 157 THR A O 1
ATOM 1314 N N . TYR A 1 158 ? 9.420 -6.159 -1.442 1.00 54.22 158 TYR A N 1
ATOM 1315 C CA . TYR A 1 158 ? 7.970 -5.938 -1.494 1.00 54.22 158 TYR A CA 1
ATOM 1316 C C . TYR A 1 158 ? 7.559 -5.316 -0.172 1.00 54.22 158 TYR A C 1
ATOM 1318 O O . TYR A 1 158 ? 7.890 -5.893 0.870 1.00 54.22 158 TYR A O 1
ATOM 1326 N N . ILE A 1 159 ? 6.907 -4.146 -0.207 1.00 51.03 159 ILE A N 1
ATOM 1327 C CA . ILE A 1 159 ? 6.251 -3.629 0.988 1.00 51.03 159 ILE A CA 1
ATOM 1328 C C . ILE A 1 159 ? 5.467 -4.821 1.506 1.00 51.03 159 ILE A C 1
ATOM 1330 O O . ILE A 1 159 ? 4.589 -5.322 0.792 1.00 51.03 159 ILE A O 1
ATOM 1334 N N . THR A 1 160 ? 5.873 -5.343 2.669 1.00 48.16 160 THR A N 1
ATOM 1335 C CA . THR A 1 160 ? 5.202 -6.474 3.296 1.00 48.16 160 THR A CA 1
ATOM 1336 C C . THR A 1 160 ? 3.736 -6.108 3.2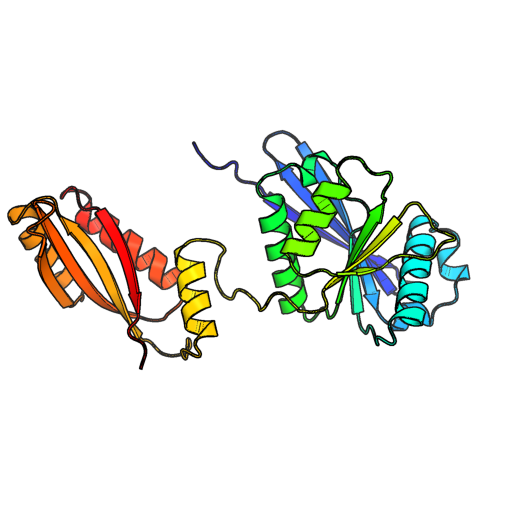40 1.00 48.16 160 THR A C 1
ATOM 1338 O O . THR A 1 160 ? 3.406 -5.024 3.727 1.00 48.16 160 THR A O 1
ATOM 1341 N N . PRO A 1 161 ? 2.886 -6.891 2.552 1.00 47.19 161 PRO A N 1
ATOM 1342 C CA . PRO A 1 161 ? 1.516 -6.490 2.310 1.00 47.19 161 PRO A CA 1
ATOM 1343 C C . PRO A 1 161 ? 0.928 -6.072 3.646 1.00 47.19 161 PRO A C 1
ATOM 1345 O O . PRO A 1 161 ? 0.818 -6.887 4.570 1.00 47.19 161 PRO A O 1
ATOM 1348 N N . VAL A 1 162 ? 0.619 -4.778 3.743 1.00 54.31 162 VAL A N 1
ATOM 1349 C CA . VAL A 1 162 ? -0.207 -4.275 4.820 1.00 54.31 162 VAL A CA 1
ATOM 1350 C C . VAL A 1 162 ? -1.555 -4.913 4.548 1.00 54.31 162 VAL A C 1
ATOM 1352 O O . VAL A 1 162 ? -2.265 -4.516 3.621 1.00 54.31 162 VAL A O 1
ATOM 1355 N N . ASP A 1 163 ? -1.871 -5.993 5.262 1.00 67.81 163 ASP A N 1
ATOM 1356 C CA . ASP A 1 163 ? -3.146 -6.700 5.080 1.00 67.81 163 ASP A CA 1
ATOM 1357 C C . ASP A 1 163 ? -4.313 -5.757 5.393 1.00 67.81 163 ASP A C 1
ATOM 1359 O O . ASP A 1 163 ? -5.430 -5.919 4.887 1.00 67.81 163 ASP A O 1
ATOM 1363 N N . PHE A 1 164 ? -4.021 -4.714 6.164 1.00 76.88 164 PHE A N 1
ATOM 1364 C CA . PHE A 1 164 ? -4.959 -3.768 6.725 1.00 76.88 164 PHE A CA 1
ATOM 1365 C C . PHE A 1 164 ? -4.813 -2.370 6.088 1.00 76.88 164 PHE A C 1
ATOM 1367 O O . PHE A 1 164 ? -3.820 -2.098 5.411 1.00 76.88 164 PHE A O 1
ATOM 1374 N N . PRO A 1 165 ? -5.839 -1.507 6.179 1.00 76.12 165 PRO A N 1
ATOM 1375 C CA . PRO A 1 165 ? -5.787 -0.124 5.687 1.00 76.12 165 PRO A CA 1
ATOM 1376 C C . PRO A 1 165 ? -4.697 0.733 6.355 1.00 76.12 165 PRO A C 1
ATOM 1378 O O . PRO A 1 165 ? -4.222 0.401 7.433 1.00 76.12 165 PRO A O 1
ATOM 1381 N N . ASN A 1 166 ? -4.318 1.851 5.724 1.00 73.56 166 ASN A N 1
ATOM 1382 C CA . ASN A 1 166 ? -3.394 2.829 6.317 1.00 73.56 166 ASN A CA 1
ATOM 1383 C C . ASN A 1 166 ? -4.149 3.802 7.245 1.00 73.56 166 ASN A C 1
ATOM 1385 O O . ASN A 1 166 ? -4.389 4.961 6.897 1.00 73.56 166 ASN A O 1
ATOM 1389 N N . ASP A 1 167 ? -4.599 3.291 8.385 1.00 79.69 167 ASP A N 1
ATOM 1390 C CA . ASP A 1 167 ? -5.170 4.042 9.504 1.00 79.69 167 ASP A CA 1
ATOM 1391 C C . ASP A 1 167 ? -4.689 3.453 10.841 1.00 79.69 167 ASP A C 1
ATOM 1393 O O . ASP A 1 167 ? -3.951 2.464 10.859 1.00 79.69 167 ASP A O 1
ATOM 1397 N N . ASP A 1 168 ? -5.066 4.078 11.959 1.00 81.81 168 ASP A N 1
ATOM 1398 C CA . ASP A 1 168 ? -4.598 3.677 13.292 1.00 81.81 168 ASP A CA 1
ATOM 1399 C C . ASP A 1 168 ? -4.957 2.210 13.603 1.00 81.81 168 ASP A C 1
ATOM 1401 O O . ASP A 1 168 ? -4.122 1.452 14.102 1.00 81.81 168 ASP A O 1
ATOM 1405 N N . ASP A 1 169 ? -6.165 1.769 13.236 1.00 88.69 169 ASP A N 1
ATOM 1406 C CA . ASP A 1 169 ? -6.617 0.390 13.442 1.00 88.69 169 ASP A CA 1
ATOM 1407 C C . ASP A 1 169 ? -5.840 -0.602 12.568 1.00 88.69 169 ASP A C 1
ATOM 1409 O O . ASP A 1 169 ? -5.454 -1.686 13.018 1.00 88.69 169 ASP A O 1
ATOM 1413 N N . GLY A 1 170 ? -5.582 -0.239 11.312 1.00 85.31 170 GLY A N 1
ATOM 1414 C CA . GLY A 1 170 ? -4.795 -1.051 10.401 1.00 85.31 170 GLY A CA 1
ATOM 1415 C C . GLY A 1 170 ? -3.328 -1.157 10.808 1.00 85.31 170 GLY A C 1
ATOM 1416 O O . GLY A 1 170 ? -2.754 -2.241 10.691 1.00 85.31 170 GLY A O 1
ATOM 1417 N N . ALA A 1 171 ? -2.749 -0.100 11.382 1.00 82.31 171 ALA A N 1
ATOM 1418 C CA . ALA A 1 171 ? -1.401 -0.129 11.943 1.00 82.31 171 ALA A CA 1
ATOM 1419 C C . ALA A 1 171 ? -1.291 -1.105 13.131 1.00 82.31 171 ALA A C 1
ATOM 1421 O O . ALA A 1 171 ? -0.337 -1.884 13.207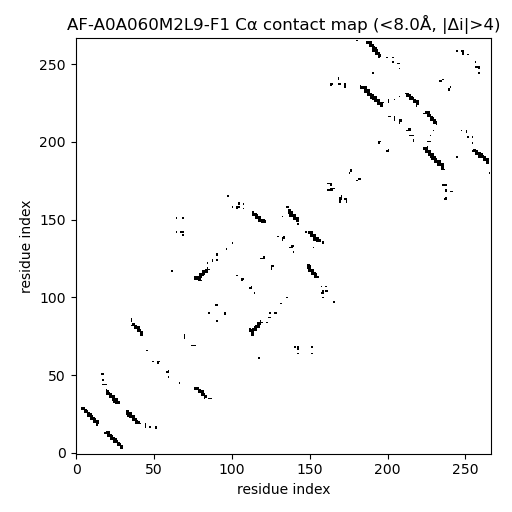 1.00 82.31 171 ALA A O 1
ATOM 1422 N N . VAL A 1 172 ? -2.288 -1.130 14.026 1.00 89.19 172 VAL A N 1
ATOM 1423 C CA . VAL A 1 172 ? -2.340 -2.097 15.140 1.00 89.19 172 VAL A CA 1
ATOM 1424 C C . VAL A 1 172 ? -2.478 -3.528 14.618 1.00 89.19 172 VAL A C 1
ATOM 1426 O O . VAL A 1 172 ? -1.725 -4.412 15.030 1.00 89.19 172 VAL A O 1
ATOM 1429 N N . LEU A 1 173 ? -3.395 -3.771 13.679 1.00 90.50 173 LEU A N 1
ATOM 1430 C CA . LEU A 1 173 ? -3.593 -5.096 13.086 1.00 90.50 173 LEU A CA 1
ATOM 1431 C C . LEU A 1 173 ? -2.340 -5.597 12.357 1.00 90.50 173 LEU A C 1
ATOM 1433 O O . LEU A 1 173 ? -2.000 -6.779 12.458 1.00 90.50 173 LEU A O 1
ATOM 1437 N N . GLN A 1 174 ? -1.631 -4.701 11.668 1.00 85.19 174 GLN A N 1
ATOM 1438 C CA . GLN A 1 174 ? -0.371 -5.029 11.018 1.00 85.19 174 GLN A CA 1
ATOM 1439 C C . GLN A 1 174 ? 0.698 -5.410 12.046 1.00 85.19 174 GLN A C 1
ATOM 1441 O O . GLN A 1 174 ? 1.322 -6.456 11.906 1.00 85.19 174 GLN A O 1
ATOM 1446 N N . SER A 1 175 ? 0.834 -4.635 13.124 1.00 84.75 175 SER A N 1
ATOM 1447 C CA . SER A 1 175 ? 1.765 -4.930 14.221 1.00 84.75 175 SER A CA 1
ATOM 1448 C C . SER A 1 175 ? 1.497 -6.296 14.875 1.00 84.75 175 SER A C 1
ATOM 1450 O O . SER A 1 175 ? 2.429 -7.060 15.147 1.00 84.75 175 SER A O 1
ATOM 1452 N N . LEU A 1 176 ? 0.222 -6.658 15.068 1.00 90.44 176 LEU A N 1
ATOM 1453 C CA . LEU A 1 176 ? -0.170 -7.981 15.572 1.00 90.44 176 LEU A CA 1
ATOM 1454 C C . LEU A 1 176 ? 0.257 -9.095 14.607 1.00 90.44 176 LEU A C 1
ATOM 1456 O O . LEU A 1 176 ? 0.875 -10.077 15.028 1.00 90.44 176 LEU A O 1
ATOM 1460 N N . LYS A 1 177 ? -0.025 -8.935 13.309 1.00 87.12 177 LYS A N 1
ATOM 1461 C CA . LYS A 1 177 ? 0.383 -9.897 12.278 1.00 87.12 177 LYS A CA 1
ATOM 1462 C C . LYS A 1 177 ? 1.906 -10.055 12.228 1.00 87.12 177 LYS A C 1
ATOM 1464 O O . LYS A 1 177 ? 2.395 -11.184 12.231 1.00 87.12 177 LYS A O 1
ATOM 1469 N N . ASP A 1 178 ? 2.643 -8.948 12.228 1.00 81.81 178 ASP A N 1
ATOM 1470 C CA . ASP A 1 178 ? 4.111 -8.929 12.169 1.00 81.81 178 ASP A CA 1
ATOM 1471 C C . ASP A 1 178 ? 4.745 -9.567 13.415 1.00 81.81 178 ASP A C 1
ATOM 1473 O O . ASP A 1 178 ? 5.804 -10.189 13.335 1.00 81.81 178 ASP A O 1
ATOM 1477 N N . SER A 1 179 ? 4.049 -9.508 14.554 1.00 84.44 179 SER A N 1
ATOM 1478 C CA . SER A 1 179 ? 4.422 -10.199 15.796 1.00 84.44 179 SER A CA 1
ATOM 1479 C C . SER A 1 179 ? 4.114 -11.706 15.782 1.00 84.44 179 SER A C 1
ATOM 1481 O O . SER A 1 179 ? 4.368 -12.401 16.765 1.00 84.44 179 SER A O 1
ATOM 1483 N N . GLY A 1 180 ? 3.577 -12.238 14.679 1.00 88.19 180 GLY A N 1
ATOM 1484 C CA . GLY A 1 180 ? 3.274 -13.659 14.508 1.00 88.19 180 GLY A CA 1
ATOM 1485 C C . GLY A 1 180 ? 1.910 -14.090 15.050 1.00 88.19 180 GLY A C 1
ATOM 1486 O O . GLY A 1 180 ? 1.668 -15.290 15.202 1.00 88.19 180 GLY A O 1
ATOM 1487 N N . VAL A 1 181 ? 1.005 -13.147 15.339 1.00 89.81 181 VAL A N 1
ATOM 1488 C CA . VAL A 1 181 ? -0.359 -13.477 15.769 1.00 89.81 181 VAL A CA 1
ATOM 1489 C C . VAL A 1 181 ? -1.106 -14.173 14.630 1.00 89.81 181 VAL A C 1
ATOM 1491 O O . VAL A 1 181 ? -1.178 -13.691 13.502 1.00 89.81 181 VAL A O 1
ATOM 1494 N N . ASP A 1 182 ? -1.705 -15.325 14.936 1.00 90.62 182 ASP A N 1
ATOM 1495 C CA . ASP A 1 182 ? -2.568 -16.048 14.000 1.00 90.62 182 ASP A CA 1
ATOM 1496 C C . ASP A 1 182 ? -3.895 -15.297 13.784 1.00 90.62 182 ASP A C 1
ATOM 1498 O O . ASP A 1 182 ? -4.858 -15.485 14.534 1.00 90.62 182 ASP A O 1
ATOM 1502 N N . MET A 1 183 ? -3.932 -14.456 12.744 1.00 88.50 183 MET A N 1
ATOM 1503 C CA . MET A 1 183 ? -5.079 -13.614 12.367 1.00 88.50 183 MET A CA 1
ATOM 1504 C C . MET A 1 183 ? -6.301 -14.417 11.887 1.00 88.50 183 MET A C 1
ATOM 1506 O O . MET A 1 183 ? -7.393 -13.866 11.755 1.00 88.50 183 MET A O 1
ATOM 1510 N N . SER A 1 184 ? -6.153 -15.725 11.629 1.00 88.56 184 SER A N 1
ATOM 1511 C CA . SER A 1 184 ? -7.269 -16.583 11.203 1.00 88.56 184 SER A CA 1
ATOM 1512 C C . SER A 1 184 ? -8.206 -16.969 12.352 1.00 88.56 184 SER A C 1
ATOM 1514 O O . SER A 1 184 ? -9.340 -17.399 12.120 1.00 88.56 184 SER A O 1
ATOM 1516 N N . LYS A 1 185 ? -7.753 -16.809 13.601 1.00 91.81 185 LYS A N 1
ATOM 1517 C CA . LYS A 1 185 ? -8.502 -17.181 14.801 1.00 91.81 185 LYS A CA 1
ATOM 1518 C C . LYS A 1 185 ? -9.155 -15.958 15.446 1.00 91.81 185 LYS A C 1
ATOM 1520 O O . LYS A 1 185 ? -8.533 -14.898 15.497 1.00 91.81 185 LYS A O 1
ATOM 1525 N N . PRO A 1 186 ? -10.378 -16.097 15.986 1.00 94.56 186 PRO A N 1
ATOM 1526 C CA . PRO A 1 186 ? -10.935 -15.088 16.872 1.00 94.56 186 PRO A CA 1
ATOM 1527 C C . PRO A 1 186 ? -10.024 -14.854 18.080 1.00 94.56 186 PRO A C 1
ATOM 1529 O O . PRO A 1 186 ? -9.447 -15.804 18.618 1.00 94.56 186 PRO A O 1
ATOM 1532 N N . ARG A 1 187 ? -9.927 -13.599 18.512 1.00 95.25 187 ARG A N 1
ATOM 1533 C CA . ARG A 1 187 ? -9.167 -13.166 19.687 1.00 95.25 187 ARG A CA 1
ATOM 1534 C C . ARG A 1 187 ? -10.060 -12.344 20.597 1.00 95.25 187 ARG A C 1
ATOM 1536 O O . ARG A 1 187 ? -11.015 -11.721 20.137 1.00 95.25 187 ARG A O 1
ATOM 1543 N N . GLU A 1 188 ? -9.751 -12.372 21.885 1.00 97.06 188 GLU A N 1
ATOM 1544 C CA . GLU A 1 188 ? -10.337 -11.425 22.822 1.00 97.06 188 GLU A CA 1
ATOM 1545 C C . GLU A 1 188 ? -9.763 -10.038 22.535 1.00 97.06 188 GLU A C 1
ATOM 1547 O O . GLU A 1 188 ? -8.545 -9.842 22.540 1.00 97.06 188 GLU A O 1
ATOM 1552 N N . VAL A 1 189 ? -10.662 -9.113 22.218 1.00 97.44 189 VAL A N 1
ATOM 1553 C CA . VAL A 1 189 ? -10.370 -7.711 21.950 1.00 97.44 189 VAL A CA 1
ATOM 1554 C C . VAL A 1 189 ? -10.972 -6.875 23.065 1.00 97.44 189 VAL A C 1
ATOM 1556 O O . VAL A 1 189 ? -12.134 -7.067 23.426 1.00 97.44 189 VAL A O 1
ATOM 1559 N N . GLU A 1 190 ? -10.182 -5.944 23.583 1.00 97.81 190 GLU A N 1
ATOM 1560 C CA . GLU A 1 190 ? -10.570 -4.979 24.602 1.00 97.81 190 GLU A CA 1
ATOM 1561 C C . GLU A 1 190 ? -10.765 -3.609 23.948 1.00 97.81 190 GLU A C 1
ATOM 1563 O O . GLU A 1 190 ? -9.851 -3.100 23.305 1.00 97.81 190 GLU A O 1
ATOM 1568 N N . PHE A 1 191 ? -11.940 -3.004 24.114 1.00 97.94 191 PHE A N 1
ATOM 1569 C CA . PHE A 1 191 ? -12.228 -1.627 23.710 1.00 97.94 191 PHE A CA 1
ATOM 1570 C C . PHE A 1 191 ? -12.250 -0.727 24.944 1.00 97.94 191 PHE A C 1
ATOM 1572 O O . PHE A 1 191 ? -12.930 -1.041 25.924 1.00 97.94 191 PHE A O 1
ATOM 1579 N N . ILE A 1 192 ? -11.543 0.401 24.883 1.00 97.19 192 ILE A N 1
ATOM 1580 C CA . ILE A 1 192 ? -11.395 1.334 26.003 1.00 97.19 192 ILE A CA 1
ATOM 1581 C C . ILE A 1 192 ? -12.356 2.507 25.830 1.00 97.19 192 ILE A C 1
ATOM 1583 O O . ILE A 1 192 ? -12.281 3.252 24.851 1.00 97.19 192 ILE A O 1
ATOM 1587 N N . LEU A 1 193 ? -13.271 2.667 26.783 1.00 97.38 193 LEU A N 1
ATOM 1588 C CA . LEU A 1 193 ? -14.269 3.735 26.805 1.00 97.38 193 LEU A CA 1
ATOM 1589 C C . LEU A 1 193 ? -14.018 4.656 28.001 1.00 97.38 193 LEU A C 1
ATOM 1591 O O . LEU A 1 193 ? -14.018 4.206 29.145 1.00 97.38 193 LEU A O 1
ATOM 1595 N N . LEU A 1 194 ? -13.891 5.956 27.749 1.00 96.25 194 LEU A N 1
ATOM 1596 C CA . LEU A 1 194 ? -13.742 6.980 28.782 1.00 96.25 194 LEU A CA 1
ATOM 1597 C C . LEU A 1 194 ? -15.098 7.613 29.087 1.00 96.25 194 LEU A C 1
ATOM 1599 O O . LEU A 1 194 ? -15.798 8.105 28.197 1.00 96.25 194 LEU A O 1
ATOM 1603 N N . CYS A 1 195 ? -15.483 7.576 30.359 1.00 95.44 195 CYS A N 1
ATOM 1604 C CA . CYS A 1 195 ? -16.749 8.079 30.867 1.00 95.44 195 CYS A CA 1
ATOM 1605 C C . CYS A 1 195 ? -16.524 9.265 31.819 1.00 95.44 195 CYS A C 1
ATOM 1607 O O . CYS A 1 195 ? -15.745 9.151 32.764 1.00 95.44 195 CYS A O 1
ATOM 1609 N N . PRO A 1 196 ? -17.308 10.353 31.701 1.00 93.50 196 PRO A N 1
ATOM 1610 C CA . PRO A 1 196 ? -17.072 11.580 32.471 1.00 93.50 196 PRO A CA 1
ATOM 1611 C C . PRO A 1 196 ? -17.484 11.495 33.946 1.00 93.50 196 PRO A C 1
ATOM 1613 O O . PRO A 1 196 ? -17.263 12.428 34.708 1.00 93.50 196 PRO A O 1
ATOM 1616 N N . ASN A 1 197 ? -18.223 10.457 34.356 1.00 91.75 197 ASN A N 1
ATOM 1617 C CA . ASN A 1 197 ? -18.613 10.262 35.750 1.00 91.75 197 ASN A CA 1
ATOM 1618 C C . ASN A 1 197 ? -19.142 8.847 36.013 1.00 91.75 197 ASN A C 1
ATOM 1620 O O . ASN A 1 197 ? -19.621 8.130 35.135 1.00 91.75 197 ASN A O 1
ATOM 1624 N N . ARG A 1 198 ? -19.212 8.493 37.296 1.00 91.81 198 ARG A N 1
ATOM 1625 C CA . ARG A 1 198 ? -19.697 7.190 37.764 1.00 91.81 198 ARG A CA 1
ATOM 1626 C C . ARG A 1 198 ? -21.107 6.825 37.289 1.00 91.81 198 ARG A C 1
ATOM 1628 O O . ARG A 1 198 ? -21.459 5.646 37.203 1.00 91.81 198 ARG A O 1
AT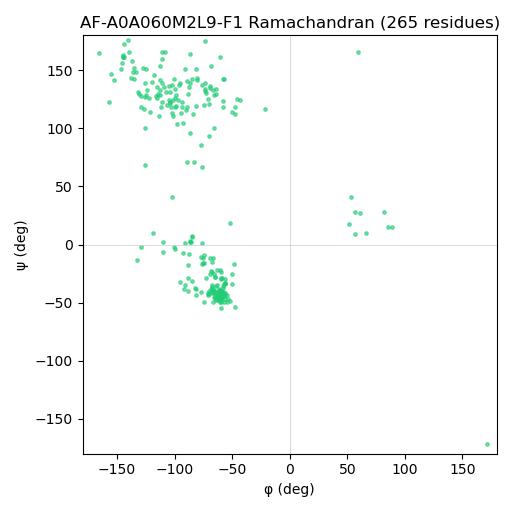OM 1635 N N . ARG A 1 199 ? -21.975 7.821 37.063 1.00 91.88 199 ARG A N 1
ATOM 1636 C CA . ARG A 1 199 ? -23.366 7.583 36.652 1.00 91.88 199 ARG A CA 1
ATOM 1637 C C . ARG A 1 199 ? -23.447 7.213 35.173 1.00 91.88 199 ARG A C 1
ATOM 1639 O O . ARG A 1 199 ? -24.260 6.343 34.859 1.00 91.88 199 ARG A O 1
ATOM 1646 N N . SER A 1 200 ? -22.671 7.858 34.298 1.00 94.19 200 SER A N 1
ATOM 1647 C CA . SER A 1 200 ? -22.558 7.453 32.891 1.00 94.19 200 SER A CA 1
ATOM 1648 C C . SER A 1 200 ? -21.885 6.089 32.796 1.00 94.19 200 SER A C 1
ATOM 1650 O O . SER A 1 200 ? -22.516 5.183 32.261 1.00 94.19 200 SER A O 1
ATOM 1652 N N . ALA A 1 201 ? -20.741 5.893 33.461 1.00 95.62 201 ALA A N 1
ATOM 1653 C CA . ALA A 1 201 ? -20.002 4.626 33.503 1.00 95.62 201 ALA A CA 1
ATOM 1654 C C . ALA A 1 201 ? -20.906 3.416 33.804 1.00 95.62 201 ALA A C 1
ATOM 1656 O O . ALA A 1 201 ? -21.019 2.485 33.016 1.00 95.62 201 ALA A O 1
ATOM 1657 N N . ARG A 1 202 ? -21.682 3.472 34.896 1.00 94.88 202 ARG A N 1
ATOM 1658 C CA . ARG A 1 202 ? -22.604 2.383 35.276 1.00 94.88 202 ARG A CA 1
ATOM 1659 C C . ARG A 1 202 ? -23.754 2.140 34.298 1.00 94.88 202 ARG A C 1
ATOM 1661 O O . ARG A 1 202 ? -24.331 1.055 34.307 1.00 94.88 202 ARG A O 1
ATOM 1668 N N . LYS A 1 203 ? -24.192 3.161 33.559 1.00 96.12 203 LYS A N 1
ATOM 1669 C CA . LYS A 1 203 ? -25.268 3.010 32.568 1.00 96.12 203 LYS A CA 1
ATOM 1670 C C . LYS A 1 203 ? -24.724 2.451 31.262 1.00 96.12 203 LYS A C 1
ATOM 1672 O O . LYS A 1 203 ? -25.355 1.564 30.705 1.00 96.12 203 LYS A O 1
ATOM 1677 N N . VAL A 1 204 ? -23.581 2.968 30.825 1.00 97.38 204 VAL A N 1
ATOM 1678 C CA . VAL A 1 204 ? -22.866 2.534 29.627 1.00 97.38 204 VAL A CA 1
ATOM 1679 C C . VAL A 1 204 ? -22.454 1.077 29.774 1.00 97.38 204 VAL A C 1
ATOM 1681 O O . VAL A 1 204 ? -22.818 0.291 28.912 1.00 97.38 204 VAL A O 1
ATOM 1684 N N . ALA A 1 205 ? -21.861 0.689 30.910 1.00 97.69 205 ALA A N 1
ATOM 1685 C CA . ALA A 1 205 ? -21.494 -0.702 31.180 1.00 97.69 205 ALA A CA 1
ATOM 1686 C C . ALA A 1 205 ? -22.675 -1.657 30.958 1.00 97.69 205 ALA A C 1
ATOM 1688 O O . ALA A 1 205 ? -22.574 -2.591 30.177 1.00 97.69 205 ALA A O 1
ATOM 1689 N N . LYS A 1 206 ? -23.850 -1.345 31.520 1.00 97.25 206 LYS A N 1
ATOM 1690 C CA . LYS A 1 206 ? -25.059 -2.164 31.327 1.00 97.25 206 LYS A CA 1
ATOM 1691 C C . LYS A 1 206 ? -25.554 -2.225 29.886 1.00 97.25 206 LYS A C 1
ATOM 1693 O O . LYS A 1 206 ? -26.153 -3.221 29.505 1.00 97.25 206 LYS A O 1
ATOM 1698 N N . LEU A 1 207 ? -25.411 -1.145 29.118 1.00 97.00 207 LEU A N 1
ATOM 1699 C CA . LEU A 1 207 ? -25.815 -1.132 27.711 1.00 97.00 207 LEU A CA 1
ATOM 1700 C C . LEU A 1 207 ? -24.861 -1.981 26.872 1.00 97.00 207 LEU A C 1
ATOM 1702 O O . LEU A 1 207 ? -25.316 -2.777 26.063 1.00 97.00 207 LEU A O 1
ATOM 1706 N N . VAL A 1 208 ? -23.561 -1.855 27.119 1.00 97.69 208 VAL A N 1
ATOM 1707 C CA . VAL A 1 208 ? -22.517 -2.603 26.414 1.00 97.69 208 VAL A CA 1
ATOM 1708 C C . VAL A 1 208 ? -22.566 -4.097 26.779 1.00 97.69 208 VAL A C 1
ATOM 1710 O O . VAL A 1 208 ? -22.479 -4.947 25.897 1.00 97.69 208 VAL A O 1
ATOM 1713 N N . GLU A 1 209 ? -22.851 -4.440 28.040 1.00 97.94 209 GLU A N 1
ATOM 1714 C CA . GLU A 1 209 ? -23.123 -5.820 28.480 1.00 97.94 209 GLU A CA 1
ATOM 1715 C C . GLU A 1 209 ? -24.307 -6.461 27.727 1.00 97.94 209 GLU A C 1
ATOM 1717 O O . GLU A 1 209 ? -24.266 -7.646 27.394 1.00 97.94 209 GLU A O 1
ATOM 1722 N N . LEU A 1 210 ? -25.366 -5.696 27.424 1.00 97.06 210 LEU A N 1
ATOM 1723 C CA . LEU A 1 210 ? -26.527 -6.203 26.674 1.00 97.06 210 LEU A CA 1
ATOM 1724 C C . LEU A 1 210 ? -26.191 -6.556 25.218 1.00 97.06 210 LEU A C 1
ATOM 1726 O O . LEU A 1 210 ? -26.852 -7.420 24.644 1.00 97.06 210 LEU A O 1
ATOM 1730 N N . GLU A 1 211 ? -25.137 -5.960 24.660 1.00 96.38 211 GLU A N 1
ATOM 1731 C CA . GLU A 1 211 ? -24.589 -6.297 23.340 1.00 96.38 211 GLU A CA 1
ATOM 1732 C C . GLU A 1 211 ? -23.593 -7.469 23.378 1.00 96.38 211 GLU A C 1
ATOM 1734 O O . GLU A 1 211 ? -22.946 -7.801 22.375 1.00 96.38 211 GLU A O 1
ATOM 1739 N N . GLY A 1 212 ? -23.454 -8.120 24.536 1.00 96.56 212 GLY A N 1
ATOM 1740 C CA . GLY A 1 212 ? -22.644 -9.322 24.708 1.00 96.56 212 GLY A CA 1
ATOM 1741 C C . GLY A 1 212 ? -21.153 -9.059 24.901 1.00 96.56 212 GLY A C 1
ATOM 1742 O O . GLY A 1 212 ? -20.350 -9.908 24.520 1.00 96.56 212 GLY A O 1
ATOM 1743 N N . TYR A 1 213 ? -20.789 -7.900 25.447 1.00 98.31 213 TYR A N 1
ATOM 1744 C CA . TYR A 1 213 ? -19.441 -7.633 25.948 1.00 98.31 213 TYR A CA 1
ATOM 1745 C C . TYR A 1 213 ? -19.337 -8.001 27.432 1.00 98.31 213 TYR A C 1
ATOM 1747 O O . TYR A 1 213 ? -20.309 -7.881 28.179 1.00 98.31 213 TYR A O 1
ATOM 1755 N N . GLU A 1 214 ? -18.145 -8.388 27.871 1.00 98.12 214 GLU A N 1
ATOM 1756 C CA . GLU A 1 214 ? -17.767 -8.347 29.287 1.00 98.12 214 GLU A CA 1
ATOM 1757 C C . GLU A 1 214 ? -17.200 -6.957 29.596 1.00 98.12 214 GLU A C 1
ATOM 1759 O O . GLU A 1 214 ? -16.452 -6.418 28.785 1.00 98.12 214 GLU A O 1
ATOM 1764 N N . VAL A 1 215 ? 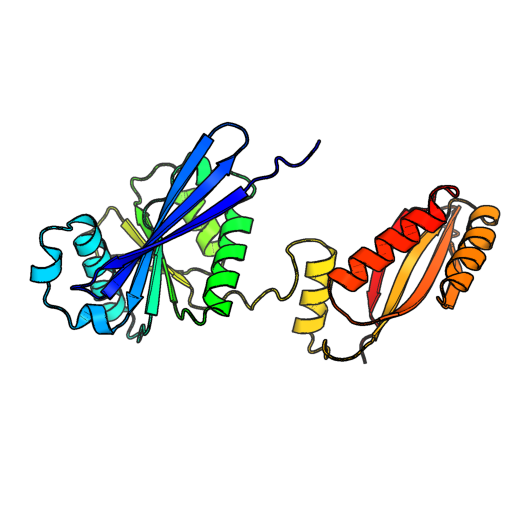-17.588 -6.332 30.711 1.00 98.06 215 VAL A N 1
ATOM 1765 C CA . VAL A 1 215 ? -17.202 -4.941 31.004 1.00 98.06 215 VAL A CA 1
ATOM 1766 C C . VAL A 1 215 ? -16.612 -4.822 32.401 1.00 98.06 215 VAL A C 1
ATOM 1768 O O . VAL A 1 215 ? -17.316 -5.012 33.394 1.00 98.06 215 VAL A O 1
ATOM 1771 N N . ASP A 1 216 ? -15.348 -4.412 32.464 1.00 96.44 216 ASP A N 1
ATOM 1772 C CA . ASP A 1 216 ? -14.691 -3.976 33.694 1.00 96.44 216 ASP A CA 1
ATOM 1773 C C . ASP A 1 216 ? -14.779 -2.446 33.812 1.00 96.44 216 ASP A C 1
ATOM 1775 O O . ASP A 1 216 ? -14.658 -1.727 32.820 1.00 96.44 216 ASP A O 1
ATOM 1779 N N . VAL A 1 217 ? -15.042 -1.939 35.021 1.00 95.62 217 VAL A N 1
ATOM 1780 C CA . VAL A 1 217 ? -15.179 -0.499 35.297 1.00 95.62 217 VAL A CA 1
ATOM 1781 C C . VAL A 1 217 ? -14.152 -0.089 36.339 1.00 95.62 217 VAL A C 1
ATOM 1783 O O . VAL A 1 217 ? -14.304 -0.445 37.511 1.00 95.62 217 VAL A O 1
ATOM 1786 N N . ASP A 1 218 ? -13.204 0.741 35.926 1.00 92.69 218 ASP A N 1
ATOM 1787 C CA . ASP A 1 218 ? -12.177 1.327 36.777 1.00 92.69 218 ASP A CA 1
ATOM 1788 C C . ASP A 1 218 ? -12.364 2.843 36.916 1.00 92.69 218 ASP A C 1
ATOM 1790 O O . ASP A 1 218 ? -12.978 3.514 36.082 1.00 92.69 218 ASP A O 1
ATOM 1794 N N . GLU A 1 219 ? -11.880 3.382 38.030 1.00 89.44 219 GLU A N 1
ATOM 1795 C CA . GLU A 1 219 ? -11.867 4.817 38.315 1.00 89.44 219 GLU A CA 1
ATOM 1796 C C . GLU A 1 219 ? -10.437 5.320 38.111 1.00 89.44 219 GLU A C 1
ATOM 1798 O O . GLU A 1 219 ? -9.508 4.820 38.747 1.00 89.44 219 GLU A O 1
ATOM 1803 N N . ASP A 1 220 ? -10.262 6.285 37.210 1.00 83.88 220 ASP A N 1
ATOM 1804 C CA . ASP A 1 220 ? -9.000 6.994 37.034 1.00 83.88 220 ASP A CA 1
ATOM 1805 C C . ASP A 1 220 ? -8.974 8.163 38.026 1.00 83.88 220 ASP A C 1
ATOM 1807 O O . ASP A 1 220 ? -9.541 9.235 37.792 1.00 83.88 220 ASP A O 1
ATOM 1811 N N . GLU A 1 221 ? -8.344 7.925 39.180 1.00 79.88 221 GLU A N 1
ATOM 1812 C CA . GLU A 1 221 ? -8.238 8.915 40.256 1.00 79.88 221 GLU A CA 1
ATOM 1813 C C . GLU A 1 221 ? -7.441 10.169 39.846 1.00 79.88 221 GLU A C 1
ATOM 1815 O O . GLU A 1 221 ? -7.606 11.214 40.476 1.00 79.88 221 GLU A O 1
ATOM 1820 N N . GLU A 1 222 ? -6.583 10.093 38.821 1.00 77.75 222 GLU A N 1
ATOM 1821 C CA . GLU A 1 222 ? -5.744 11.212 38.376 1.00 77.75 222 GLU A CA 1
ATOM 1822 C C . GLU A 1 222 ? -6.510 12.168 37.454 1.00 77.75 222 GLU A C 1
ATOM 1824 O O . GLU A 1 222 ? -6.361 13.388 37.568 1.00 77.75 222 GLU A O 1
ATOM 1829 N N . HI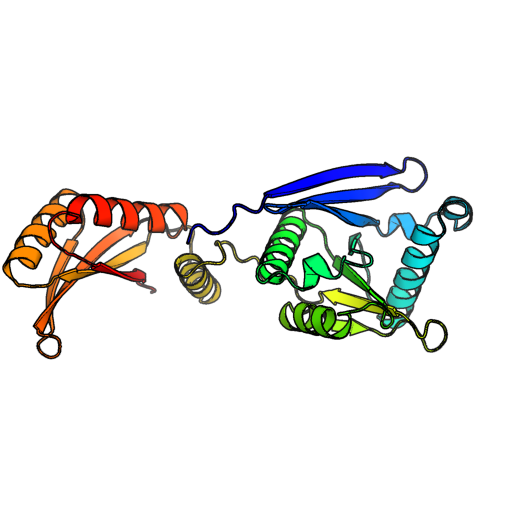S A 1 223 ? -7.371 11.629 36.589 1.00 76.75 223 HIS A N 1
ATOM 1830 C CA . HIS A 1 223 ? -8.123 12.407 35.599 1.00 76.75 223 HIS A CA 1
ATOM 1831 C C . HIS A 1 223 ? -9.578 12.695 36.005 1.00 76.75 223 HIS A C 1
ATOM 1833 O O . HIS A 1 223 ? -10.280 13.402 35.286 1.00 76.75 223 HIS A O 1
ATOM 1839 N N . GLU A 1 224 ? -10.029 12.193 37.161 1.00 81.81 224 GLU A N 1
ATOM 1840 C CA . GLU A 1 224 ? -11.434 12.239 37.606 1.00 81.81 224 GLU A CA 1
ATOM 1841 C C . GLU A 1 224 ? -12.408 11.591 36.589 1.00 81.81 224 GLU A C 1
ATOM 1843 O O . GLU A 1 224 ? -13.591 11.940 36.517 1.00 81.81 224 GLU A O 1
ATOM 1848 N N . GLU A 1 225 ? -11.919 10.617 35.815 1.00 88.88 225 GLU A N 1
ATOM 1849 C CA . GLU A 1 225 ? -12.659 9.895 34.774 1.00 88.88 225 GLU A CA 1
ATOM 1850 C C . GLU A 1 225 ? -12.908 8.429 35.165 1.00 88.88 225 GLU A C 1
ATOM 1852 O O . GLU A 1 225 ? -12.346 7.892 36.117 1.00 88.88 225 GLU A O 1
ATOM 1857 N N . PHE A 1 226 ? -13.808 7.764 34.440 1.00 94.88 226 PHE A N 1
ATOM 1858 C CA . PHE A 1 226 ? -14.067 6.333 34.595 1.00 94.88 226 PHE A CA 1
ATOM 1859 C C . PHE A 1 226 ? -13.693 5.609 33.310 1.00 94.88 226 PHE A C 1
ATOM 1861 O O . PHE A 1 226 ? -14.192 5.962 32.241 1.00 94.88 226 PHE A O 1
ATOM 1868 N N . VAL A 1 227 ? -12.876 4.569 33.431 1.00 96.44 227 VAL A N 1
ATOM 1869 C CA . VAL A 1 227 ? -12.422 3.747 32.311 1.00 96.44 227 VAL A CA 1
ATOM 1870 C C . VAL A 1 227 ? -13.253 2.474 32.270 1.00 96.44 227 VAL A C 1
ATOM 1872 O O . VAL A 1 227 ? -13.393 1.768 33.268 1.00 96.44 227 VAL A O 1
ATOM 1875 N N . LEU A 1 228 ? -13.845 2.198 31.115 1.00 97.62 228 LEU A N 1
ATOM 1876 C CA . LEU A 1 228 ? -14.542 0.952 30.831 1.00 97.62 228 LEU A CA 1
ATOM 1877 C C . LEU A 1 228 ? -13.688 0.121 29.880 1.00 97.62 228 LEU A C 1
ATOM 1879 O O . LEU A 1 228 ? -13.430 0.557 28.758 1.00 97.62 228 LEU A O 1
ATOM 1883 N N . VAL A 1 229 ? -13.304 -1.077 30.313 1.00 97.75 229 VAL A N 1
ATOM 1884 C CA . VAL A 1 229 ? -12.635 -2.072 29.469 1.00 97.75 229 VAL A CA 1
ATOM 1885 C C . VAL A 1 229 ? -13.692 -3.063 28.994 1.00 97.75 229 VAL A C 1
ATOM 1887 O O . VAL A 1 229 ? -14.172 -3.894 29.765 1.00 97.75 229 VAL A O 1
ATOM 1890 N N . CYS A 1 230 ? -14.098 -2.939 27.732 1.00 98.00 230 CYS A N 1
ATOM 1891 C CA . CYS A 1 230 ? -15.167 -3.729 27.125 1.00 98.00 230 CYS A CA 1
ATOM 1892 C C . CYS A 1 230 ? -14.574 -4.851 26.264 1.00 98.00 230 CYS A C 1
ATOM 1894 O O . CYS A 1 230 ? -14.019 -4.585 25.200 1.00 98.00 230 CYS A O 1
ATOM 1896 N N . LYS A 1 231 ? -14.720 -6.104 26.689 1.00 98.19 231 LYS A N 1
ATOM 1897 C CA . LYS A 1 231 ? -14.076 -7.278 26.088 1.00 98.19 231 LYS A CA 1
ATOM 1898 C C . LYS A 1 231 ? -15.042 -8.075 25.223 1.00 98.19 231 LYS A C 1
ATOM 1900 O O . LYS A 1 231 ? -16.190 -8.308 25.616 1.00 98.19 231 LYS A O 1
ATOM 1905 N N . LYS A 1 232 ? -14.587 -8.519 24.049 1.00 97.62 232 LYS A N 1
ATOM 1906 C CA . LYS A 1 232 ? -15.358 -9.393 23.151 1.00 97.62 232 LYS A CA 1
ATOM 1907 C C . LYS A 1 232 ? -14.449 -10.252 22.283 1.00 97.62 232 LYS A C 1
ATOM 1909 O O . LYS A 1 232 ? -13.433 -9.786 21.780 1.00 97.62 232 LYS A O 1
ATOM 1914 N N . VAL A 1 233 ? -14.842 -11.505 22.063 1.00 97.44 233 VAL A N 1
ATOM 1915 C CA . VAL A 1 233 ? -14.129 -12.410 21.152 1.00 97.44 233 VAL A CA 1
ATOM 1916 C C . VAL A 1 233 ? -14.593 -12.164 19.718 1.00 97.44 233 VAL A C 1
ATOM 1918 O O . VAL A 1 233 ? -15.743 -12.459 19.388 1.00 97.44 233 VAL A O 1
ATOM 1921 N N . ILE A 1 234 ? -13.704 -11.639 18.871 1.00 95.38 234 ILE A N 1
ATOM 1922 C CA . ILE A 1 234 ? -13.990 -11.266 17.474 1.00 95.38 234 ILE A CA 1
ATOM 1923 C C . ILE A 1 234 ? -12.833 -11.650 16.545 1.00 95.38 234 ILE A C 1
ATOM 1925 O O . ILE A 1 234 ? -11.733 -11.964 16.997 1.00 95.38 234 ILE A O 1
ATOM 1929 N N . HIS A 1 235 ? -13.068 -11.650 15.231 1.00 93.31 235 HIS A N 1
ATOM 1930 C CA . HIS A 1 235 ? -11.992 -11.828 14.252 1.00 93.31 235 HIS A CA 1
ATOM 1931 C C . HIS A 1 235 ? -11.175 -10.538 14.106 1.00 93.31 235 HIS A C 1
ATOM 1933 O O . HIS A 1 235 ? -11.751 -9.457 13.992 1.00 93.31 235 HIS A O 1
ATOM 1939 N N . LEU A 1 236 ? -9.844 -10.660 14.038 1.00 93.25 236 LEU A N 1
ATOM 1940 C CA . LEU A 1 236 ? -8.921 -9.534 13.850 1.00 93.25 236 LEU A CA 1
ATOM 1941 C C . LEU A 1 236 ? -8.910 -9.051 12.392 1.00 93.25 236 LEU A C 1
ATOM 1943 O O . LEU A 1 236 ? -7.930 -9.191 11.664 1.00 93.25 236 LEU A O 1
ATOM 1947 N N . THR A 1 237 ? -10.040 -8.504 11.955 1.00 89.50 237 THR A N 1
ATOM 1948 C CA . THR A 1 237 ? -10.178 -7.839 10.658 1.00 89.50 237 THR A CA 1
ATOM 1949 C C . THR A 1 237 ? -10.535 -6.382 10.877 1.00 89.50 237 THR A C 1
ATOM 1951 O O . THR A 1 237 ? -11.290 -6.060 11.792 1.00 89.50 237 THR A O 1
ATOM 1954 N N . HIS A 1 238 ? -10.050 -5.507 9.998 1.00 90.81 238 HIS A N 1
ATOM 1955 C CA . HIS A 1 238 ? -10.351 -4.075 10.063 1.00 90.81 238 HIS A CA 1
ATOM 1956 C C . HIS A 1 238 ? -11.861 -3.797 10.085 1.00 90.81 238 HIS A C 1
ATOM 1958 O O . HIS A 1 238 ? -12.341 -3.042 10.922 1.00 90.81 238 HIS A O 1
ATOM 1964 N N . ALA A 1 239 ? -12.628 -4.500 9.245 1.00 80.31 239 ALA A N 1
ATOM 1965 C CA . ALA A 1 239 ? -14.080 -4.353 9.185 1.00 80.31 239 ALA A CA 1
ATOM 1966 C C . ALA A 1 239 ? -14.782 -4.700 10.509 1.00 80.31 239 ALA A C 1
ATOM 1968 O O . ALA A 1 239 ? -15.735 -4.020 10.879 1.00 80.31 239 ALA A O 1
ATOM 1969 N N . GLU A 1 240 ? -14.327 -5.736 11.223 1.00 92.00 240 GLU A N 1
ATOM 1970 C CA . GLU A 1 240 ? -14.900 -6.101 12.524 1.00 92.00 240 GLU A CA 1
ATOM 1971 C C . GLU A 1 240 ? -14.531 -5.077 13.606 1.00 92.00 240 GLU A C 1
ATOM 1973 O O . GLU A 1 240 ? -15.408 -4.673 14.365 1.00 92.00 240 GLU A O 1
ATOM 1978 N N . ILE A 1 241 ? -13.281 -4.597 13.639 1.00 96.25 241 ILE A N 1
ATOM 1979 C CA . ILE A 1 241 ? -12.843 -3.555 14.583 1.00 96.25 241 ILE A CA 1
ATOM 1980 C C . ILE A 1 241 ? -13.658 -2.269 14.400 1.00 96.25 241 ILE A C 1
ATOM 1982 O O . ILE A 1 241 ? -14.310 -1.821 15.345 1.00 96.25 241 ILE A O 1
ATOM 1986 N N . VAL A 1 242 ? -13.704 -1.736 13.175 1.00 90.44 242 VAL A N 1
ATOM 1987 C CA . VAL A 1 242 ? -14.423 -0.491 12.857 1.00 90.44 242 VAL A CA 1
ATOM 1988 C C . VAL A 1 242 ? -15.916 -0.621 13.134 1.00 90.44 242 VAL A C 1
ATOM 1990 O O . VAL A 1 242 ? -16.536 0.291 13.679 1.00 90.44 242 VAL A O 1
ATOM 1993 N N . LYS A 1 243 ? -16.514 -1.768 12.793 1.00 92.88 243 LYS A N 1
ATOM 1994 C CA . LYS A 1 243 ? -17.920 -2.038 13.098 1.00 92.88 243 LYS A CA 1
ATOM 1995 C C . LYS A 1 243 ? -18.176 -1.998 14.604 1.00 92.88 243 LYS A C 1
ATOM 1997 O O . LYS A 1 243 ? -19.126 -1.353 15.031 1.00 92.88 243 LYS A O 1
ATOM 2002 N N . HIS A 1 244 ? -17.334 -2.645 15.407 1.00 96.94 244 HIS A N 1
ATOM 2003 C CA . HIS A 1 244 ? -17.503 -2.661 16.858 1.00 96.94 244 HIS A CA 1
ATOM 2004 C C . HIS A 1 244 ? -17.276 -1.289 17.503 1.00 96.94 244 HIS A C 1
ATOM 2006 O O . HIS A 1 244 ? -18.018 -0.943 18.421 1.00 96.94 244 HIS A O 1
ATOM 2012 N N . GLN A 1 245 ? -16.329 -0.485 17.013 1.00 96.06 245 GLN A N 1
ATOM 2013 C CA . GLN A 1 245 ? -16.187 0.913 17.435 1.00 96.06 245 GLN A CA 1
ATOM 2014 C C . GLN A 1 245 ? -17.458 1.713 17.109 1.00 96.06 245 GLN A C 1
ATOM 2016 O O . GLN A 1 245 ? -18.024 2.333 18.003 1.00 96.06 245 GLN A O 1
ATOM 2021 N N . HIS A 1 246 ? -17.972 1.624 15.878 1.00 94.06 246 HIS A N 1
ATOM 2022 C CA . HIS A 1 246 ? -19.195 2.324 15.469 1.00 94.06 246 HIS A CA 1
ATOM 2023 C C . HIS A 1 246 ? -20.430 1.897 16.285 1.00 94.06 246 HIS A C 1
ATOM 2025 O O . HIS A 1 246 ? -21.202 2.742 16.736 1.00 94.06 246 HIS A O 1
ATOM 2031 N N . ASP A 1 247 ? -20.615 0.593 16.512 1.00 95.50 247 ASP A N 1
ATOM 2032 C CA . ASP A 1 247 ? -21.721 0.071 17.324 1.00 95.50 247 ASP A CA 1
ATOM 2033 C C . ASP A 1 247 ? -21.642 0.609 18.769 1.00 95.50 247 ASP A C 1
ATOM 2035 O O . ASP A 1 247 ? -22.648 1.030 19.349 1.00 95.50 247 ASP A O 1
ATOM 2039 N N . LEU A 1 248 ? -20.436 0.662 19.350 1.00 97.50 248 LEU A N 1
ATOM 2040 C CA . LEU A 1 248 ? -20.203 1.238 20.677 1.00 97.50 248 LEU A CA 1
ATOM 2041 C C . LEU A 1 248 ? -20.469 2.753 20.699 1.00 97.50 248 LEU A C 1
ATOM 2043 O O . LEU A 1 248 ? -21.096 3.240 21.644 1.00 97.50 248 LEU A O 1
ATOM 2047 N N . GLU A 1 249 ? -20.064 3.507 19.675 1.00 95.12 249 GLU A N 1
ATOM 2048 C CA . GLU A 1 249 ? -20.379 4.939 19.551 1.00 95.12 249 GLU A CA 1
ATOM 2049 C C . GLU A 1 249 ? -21.892 5.174 19.510 1.00 95.12 249 GLU A C 1
ATOM 2051 O O . GLU A 1 249 ? -22.416 6.014 20.247 1.00 95.12 249 GLU A O 1
ATOM 2056 N N . GLU A 1 250 ? -22.620 4.403 18.700 1.00 95.75 250 GLU A N 1
ATOM 2057 C CA . GLU A 1 250 ? -24.066 4.555 18.532 1.00 95.75 250 GLU A CA 1
ATOM 2058 C C . GLU A 1 250 ? -24.819 4.322 19.851 1.00 95.75 250 GLU A C 1
ATOM 2060 O O . GLU A 1 250 ? -25.690 5.109 20.245 1.00 95.75 250 GLU A O 1
ATOM 2065 N N . ILE A 1 251 ? -24.446 3.272 20.583 1.00 95.94 251 ILE A N 1
ATOM 2066 C CA . ILE A 1 251 ? -25.103 2.890 21.838 1.00 95.94 251 ILE A CA 1
ATOM 2067 C C . ILE A 1 251 ? -24.752 3.862 22.970 1.00 95.94 251 ILE A C 1
ATOM 2069 O O . ILE A 1 251 ? -25.560 4.092 23.881 1.00 95.94 251 ILE A O 1
ATOM 2073 N N . THR A 1 252 ? -23.573 4.484 22.906 1.00 95.25 252 THR A N 1
ATOM 2074 C CA . THR A 1 252 ? -23.079 5.390 23.950 1.00 95.25 252 THR A CA 1
ATOM 2075 C C . THR A 1 252 ? -23.268 6.878 23.649 1.00 95.25 252 THR A C 1
ATOM 2077 O O . THR A 1 252 ? -23.083 7.699 24.551 1.00 95.25 252 THR A O 1
ATOM 2080 N N . ALA A 1 253 ? -23.774 7.242 22.466 1.00 93.25 253 ALA A N 1
ATOM 2081 C CA . ALA A 1 253 ? -23.907 8.620 21.972 1.00 93.25 253 ALA A CA 1
ATOM 2082 C C . ALA A 1 253 ? -24.583 9.621 22.935 1.00 93.25 253 ALA A C 1
ATOM 2084 O O . ALA A 1 253 ? -24.362 10.828 22.854 1.00 93.25 253 ALA A O 1
ATOM 2085 N N . ARG A 1 254 ? -25.431 9.154 23.863 1.00 93.06 254 ARG A N 1
ATOM 2086 C CA . ARG A 1 254 ? -26.151 10.003 24.839 1.00 93.06 254 ARG A CA 1
ATOM 2087 C C . ARG A 1 254 ? -25.421 10.207 26.170 1.00 93.06 254 ARG A C 1
ATOM 2089 O O . ARG A 1 254 ? -25.994 10.821 27.072 1.00 93.06 254 ARG A O 1
ATOM 2096 N N . TYR A 1 255 ? -24.228 9.644 26.329 1.00 93.06 255 TYR A N 1
ATOM 2097 C CA . TYR A 1 255 ? -23.530 9.556 27.613 1.00 93.06 255 TYR A CA 1
ATOM 2098 C C . TYR A 1 255 ? -22.184 10.284 27.642 1.00 93.06 255 TYR A C 1
ATOM 2100 O O . TYR A 1 255 ? -21.480 10.147 28.641 1.00 93.06 255 TYR A O 1
ATOM 2108 N N . GLU A 1 256 ? -21.875 11.071 26.601 1.00 91.25 256 GLU A N 1
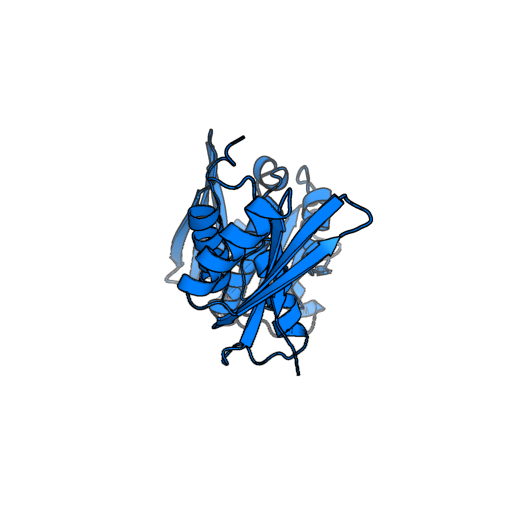ATOM 2109 C CA . GLU A 1 256 ? -20.616 11.829 26.474 1.00 91.25 256 GLU A CA 1
ATOM 2110 C C . GLU A 1 256 ? -19.387 10.919 26.655 1.00 91.25 256 GLU A C 1
ATOM 2112 O O . GLU A 1 256 ? -18.431 11.269 27.336 1.00 91.25 256 GLU A O 1
ATOM 2117 N N . VAL A 1 257 ? -19.455 9.713 26.083 1.00 93.44 257 VAL A N 1
ATOM 2118 C CA . VAL A 1 257 ? -18.385 8.711 26.129 1.00 93.44 257 VAL A CA 1
ATOM 2119 C C . VAL A 1 257 ? -17.443 8.923 24.955 1.00 93.44 257 VAL A C 1
ATOM 2121 O O . VAL A 1 257 ? -17.899 9.183 23.841 1.00 93.44 257 VAL A O 1
ATOM 2124 N N . LYS A 1 258 ? -16.143 8.766 25.198 1.00 94.19 258 LYS A N 1
ATOM 2125 C CA . LYS A 1 258 ? -15.122 8.698 24.151 1.00 94.19 258 LYS A CA 1
ATOM 2126 C C . LYS A 1 258 ? -14.620 7.260 24.034 1.00 94.19 258 LYS A C 1
ATOM 2128 O O . LYS A 1 258 ? -14.271 6.663 25.048 1.00 94.19 258 LYS A O 1
ATOM 2133 N N . ILE A 1 259 ? -14.556 6.725 22.818 1.00 94.62 259 ILE A N 1
ATOM 2134 C CA . ILE A 1 259 ? -13.779 5.510 22.543 1.00 94.62 259 ILE A CA 1
ATOM 2135 C C . ILE A 1 259 ? -12.326 5.943 22.367 1.00 94.62 259 ILE A C 1
ATOM 2137 O O . ILE A 1 259 ? -12.034 6.785 21.520 1.00 94.62 259 ILE A O 1
ATOM 2141 N N . ASP A 1 260 ? -11.440 5.436 23.217 1.00 92.88 260 ASP A N 1
ATOM 2142 C CA . ASP A 1 260 ? -10.043 5.877 23.270 1.00 92.88 260 ASP A CA 1
ATOM 2143 C C . ASP A 1 260 ? -9.112 4.992 22.441 1.00 92.88 260 ASP A C 1
ATOM 2145 O O . ASP A 1 260 ? -8.161 5.482 21.840 1.00 92.88 260 ASP A O 1
ATOM 2149 N N . GLY A 1 261 ? -9.422 3.699 22.350 1.00 92.94 261 GLY A N 1
ATOM 2150 C CA . GLY A 1 261 ? -8.651 2.749 21.560 1.00 92.94 261 GLY A CA 1
ATOM 2151 C C . GLY A 1 261 ? -9.092 1.311 21.791 1.00 92.94 261 GLY A C 1
ATOM 2152 O O . GLY A 1 261 ? -10.097 1.047 22.461 1.00 92.94 261 GLY A O 1
ATOM 2153 N N . TRP A 1 262 ? -8.326 0.379 21.233 1.00 96.75 262 TRP A N 1
ATOM 2154 C CA . TRP A 1 262 ? -8.519 -1.048 21.443 1.00 96.75 262 TRP A CA 1
ATOM 2155 C C . TRP A 1 262 ? -7.185 -1.798 21.474 1.00 96.75 262 TRP A C 1
ATOM 2157 O O . TRP A 1 262 ? -6.164 -1.308 20.989 1.00 96.75 262 TRP A O 1
ATOM 2167 N N . GLY A 1 263 ? -7.211 -3.002 22.035 1.00 94.62 263 GLY A N 1
ATOM 2168 C CA . GLY A 1 263 ? -6.096 -3.941 22.026 1.00 94.62 263 GLY A CA 1
ATOM 2169 C C . GLY A 1 263 ? -6.587 -5.378 21.894 1.00 94.62 263 GLY A C 1
ATOM 2170 O O . GLY A 1 263 ? -7.757 -5.666 22.136 1.00 94.62 263 GLY A O 1
ATOM 2171 N N . ALA A 1 264 ? -5.703 -6.288 21.495 1.00 93.44 264 ALA A N 1
ATOM 2172 C CA . ALA A 1 264 ? -5.996 -7.717 21.448 1.00 93.44 264 ALA A CA 1
ATOM 2173 C C . ALA A 1 264 ? -5.047 -8.478 22.367 1.00 93.44 264 ALA A C 1
ATOM 2175 O O . ALA A 1 264 ? -3.844 -8.210 22.389 1.00 93.44 264 ALA A O 1
ATOM 2176 N N . MET A 1 265 ? -5.583 -9.467 23.076 1.00 86.25 265 MET A N 1
ATOM 2177 C CA . MET A 1 265 ? -4.762 -10.371 23.872 1.00 86.25 265 MET A CA 1
ATOM 2178 C C . MET A 1 265 ? -3.956 -11.294 22.951 1.00 86.25 265 MET A C 1
ATOM 2180 O O . MET A 1 265 ? -4.508 -11.988 22.088 1.00 86.25 265 MET A O 1
ATOM 2184 N N . VAL A 1 266 ? -2.638 -11.288 23.148 1.00 80.25 266 VAL A N 1
ATOM 2185 C CA . VAL A 1 266 ? -1.667 -12.136 22.447 1.00 80.25 266 VAL A CA 1
ATOM 2186 C C . VAL A 1 266 ? -1.126 -13.186 23.422 1.00 80.25 266 VAL A C 1
ATOM 2188 O O . VAL A 1 266 ? -0.855 -12.862 24.578 1.00 80.25 266 VAL A O 1
ATOM 2191 N N . ASP A 1 267 ? -1.038 -14.442 22.974 1.00 64.88 267 ASP A N 1
ATOM 2192 C CA . ASP A 1 267 ? -0.510 -15.568 23.769 1.00 64.88 267 ASP A CA 1
ATOM 2193 C C . ASP A 1 267 ? 1.026 -15.587 23.804 1.00 64.88 267 ASP A C 1
ATOM 2195 O O . ASP A 1 267 ? 1.641 -15.227 22.772 1.00 64.88 267 ASP A O 1
#